Protein AF-A0A832J301-F1 (afdb_monomer_lite)

Sequence (190 aa):
MALLVGHTATAEAEKPLSAIDWLSDTVTTPVVMKPDTPSSSSAPEAGVTDSAAVEDITVTTLDGPTPDAVGLLPVSVTGLPRGFWGATPSHDLAQLIRALPVQGLPAQQDLLKMILLAELDAPLDADGSGVLFQARIDKLLDMAQIEEAQALLERAGPTTPQLFRRWFDVALLTGTENAACETLRTNADI

Structure (mmCIF, N/CA/C/O backbone):
data_AF-A0A832J301-F1
#
_entry.id   AF-A0A832J301-F1
#
loop_
_atom_site.group_PDB
_atom_site.id
_atom_site.type_symbol
_atom_site.label_atom_id
_atom_site.label_alt_id
_atom_site.label_comp_id
_atom_site.label_asym_id
_atom_site.label_entity_id
_atom_site.label_seq_id
_atom_site.pdbx_PDB_ins_code
_atom_site.Cartn_x
_atom_site.Cartn_y
_atom_site.Cartn_z
_atom_site.occupancy
_atom_site.B_iso_or_equiv
_atom_site.auth_seq_id
_atom_site.auth_comp_id
_atom_site.auth_asym_id
_atom_site.auth_atom_id
_atom_site.pdbx_PDB_model_num
ATOM 1 N N . MET A 1 1 ? 92.165 -49.151 37.952 1.00 46.72 1 MET A N 1
ATOM 2 C CA . MET A 1 1 ? 93.087 -49.096 36.797 1.00 46.72 1 MET A CA 1
ATOM 3 C C . MET A 1 1 ? 92.508 -49.988 35.710 1.00 46.72 1 MET A C 1
ATOM 5 O O . MET A 1 1 ? 92.052 -51.065 36.061 1.00 46.72 1 MET A O 1
ATOM 9 N N . ALA A 1 2 ? 92.532 -49.515 34.460 1.00 49.47 2 ALA A N 1
ATOM 10 C CA . ALA A 1 2 ? 91.984 -50.108 33.229 1.00 49.47 2 ALA A CA 1
ATOM 11 C C . ALA A 1 2 ? 90.505 -49.787 32.909 1.00 49.47 2 ALA A C 1
ATOM 13 O O . ALA A 1 2 ? 89.578 -50.420 33.405 1.00 49.47 2 ALA A O 1
ATOM 14 N N . LEU A 1 3 ? 90.332 -48.783 32.035 1.00 46.88 3 LEU A N 1
ATOM 15 C CA . LEU A 1 3 ? 89.164 -48.600 31.171 1.00 46.88 3 LEU A CA 1
ATOM 16 C C . LEU A 1 3 ? 89.011 -49.826 30.253 1.00 46.88 3 LEU A C 1
ATOM 18 O O . LEU A 1 3 ? 89.987 -50.225 29.619 1.00 46.88 3 LEU A O 1
ATOM 22 N N . LEU A 1 4 ? 87.790 -50.339 30.091 1.00 50.78 4 LEU A N 1
ATOM 23 C CA . LEU A 1 4 ? 87.399 -51.090 28.897 1.00 50.78 4 LEU A CA 1
ATOM 24 C C . LEU A 1 4 ? 86.295 -50.320 28.172 1.00 50.78 4 LEU A C 1
ATOM 26 O O . LEU A 1 4 ? 85.184 -50.156 28.667 1.00 50.78 4 LEU A O 1
ATOM 30 N N . VAL A 1 5 ? 86.668 -49.826 26.995 1.00 56.94 5 VAL A N 1
ATOM 31 C CA . VAL A 1 5 ? 85.817 -49.175 26.003 1.00 56.94 5 VAL A CA 1
ATOM 32 C C . VAL A 1 5 ? 84.951 -50.251 25.347 1.00 56.94 5 VAL A C 1
ATOM 34 O O . VAL A 1 5 ? 85.456 -51.109 24.623 1.00 56.94 5 VAL A O 1
ATOM 37 N N . GLY A 1 6 ? 83.646 -50.222 25.614 1.00 50.56 6 GLY A N 1
ATOM 38 C CA . GLY A 1 6 ? 82.669 -50.986 24.845 1.00 50.56 6 GLY A CA 1
ATOM 39 C C . GLY A 1 6 ? 82.493 -50.350 23.468 1.00 50.56 6 GLY A C 1
ATOM 40 O O . GLY A 1 6 ? 82.124 -49.183 23.371 1.00 50.56 6 GLY A O 1
ATOM 41 N N . HIS A 1 7 ? 82.767 -51.110 22.409 1.00 56.44 7 HIS A N 1
ATOM 42 C CA . HIS A 1 7 ? 82.422 -50.730 21.043 1.00 56.44 7 HIS A CA 1
ATOM 43 C C . HIS A 1 7 ? 80.917 -50.932 20.850 1.00 56.44 7 HIS A C 1
ATOM 45 O O . HIS A 1 7 ? 80.459 -52.061 20.689 1.00 56.44 7 HIS A O 1
ATOM 51 N N . THR A 1 8 ? 80.137 -49.855 20.849 1.00 55.34 8 THR A N 1
ATOM 52 C CA . THR A 1 8 ? 78.814 -49.879 20.223 1.00 55.34 8 THR A CA 1
ATOM 53 C C . THR A 1 8 ? 79.005 -49.563 18.748 1.00 55.34 8 THR A C 1
ATOM 55 O O . THR A 1 8 ? 79.267 -48.416 18.390 1.00 55.34 8 THR A O 1
ATOM 58 N N . ALA A 1 9 ? 78.908 -50.587 17.900 1.00 55.06 9 ALA A N 1
ATOM 59 C CA . ALA A 1 9 ? 78.712 -50.395 16.472 1.00 55.06 9 ALA A CA 1
ATOM 60 C C . ALA A 1 9 ? 77.415 -49.598 16.280 1.00 55.06 9 ALA A C 1
ATOM 62 O O . ALA A 1 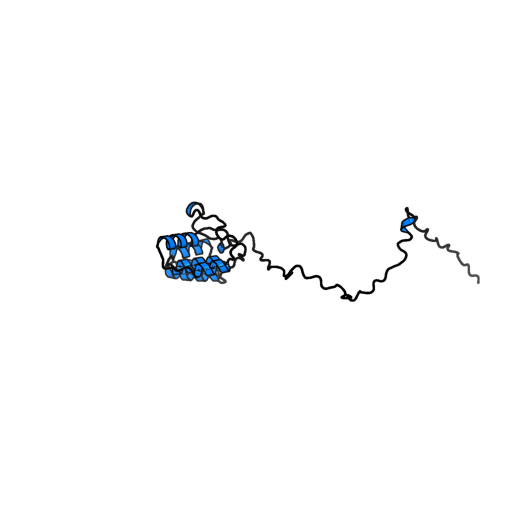9 ? 76.332 -50.059 16.641 1.00 55.06 9 ALA A O 1
ATOM 63 N N . THR A 1 10 ? 77.529 -48.375 15.775 1.00 54.16 10 THR A N 1
ATOM 64 C CA . THR A 1 10 ? 76.386 -47.615 15.280 1.00 54.16 10 THR A CA 1
ATOM 65 C C . THR A 1 10 ? 75.863 -48.330 14.043 1.00 54.16 10 THR A C 1
ATOM 67 O O . THR A 1 10 ? 76.577 -48.438 13.051 1.00 54.16 10 THR A O 1
ATOM 70 N N . ALA A 1 11 ? 74.634 -48.837 14.108 1.00 51.66 11 ALA A N 1
ATOM 71 C CA . ALA A 1 11 ? 73.898 -49.214 12.913 1.00 51.66 11 ALA A CA 1
ATOM 72 C C . ALA A 1 11 ? 73.681 -47.936 12.088 1.00 51.66 11 ALA A C 1
ATOM 74 O O . ALA A 1 11 ? 72.906 -47.065 12.484 1.00 51.66 11 ALA A O 1
ATOM 75 N N . GLU A 1 12 ? 74.419 -47.788 10.988 1.00 52.47 12 GLU A N 1
ATOM 76 C CA . GLU A 1 12 ? 74.104 -46.787 9.974 1.00 52.47 12 GLU A CA 1
ATOM 77 C C . GLU A 1 12 ? 72.718 -47.109 9.418 1.00 52.47 12 GLU A C 1
ATOM 79 O O . GLU A 1 12 ? 72.447 -48.234 8.997 1.00 52.47 12 GLU A O 1
ATOM 84 N N . ALA A 1 13 ? 71.817 -46.130 9.481 1.00 54.81 13 ALA A N 1
ATOM 85 C CA . ALA A 1 13 ? 70.507 -46.241 8.869 1.00 54.81 13 ALA A CA 1
ATOM 86 C C . ALA A 1 13 ? 70.700 -46.432 7.361 1.00 54.81 13 ALA A C 1
ATOM 88 O O . ALA A 1 13 ? 71.146 -45.523 6.658 1.00 54.81 13 ALA A O 1
ATOM 89 N N . GLU A 1 14 ? 70.397 -47.633 6.882 1.00 60.41 14 GLU A N 1
ATOM 90 C CA . GLU A 1 14 ? 70.442 -47.972 5.468 1.00 60.41 14 GLU A CA 1
ATOM 91 C C . GLU A 1 14 ? 69.492 -47.035 4.708 1.00 60.41 14 GLU A C 1
ATOM 93 O O . GLU A 1 14 ? 68.325 -46.867 5.077 1.00 60.41 14 GLU A O 1
ATOM 98 N N . LYS A 1 15 ? 70.022 -46.347 3.689 1.00 62.28 15 LYS A N 1
ATOM 99 C CA . LYS A 1 15 ? 69.273 -45.355 2.911 1.00 62.28 15 LYS A CA 1
ATOM 100 C C . LYS A 1 15 ? 68.029 -46.041 2.328 1.00 62.28 15 LYS A C 1
ATOM 102 O O . LYS A 1 15 ? 68.185 -47.088 1.698 1.00 62.28 15 LYS A O 1
ATOM 107 N N . PRO A 1 16 ? 66.813 -45.487 2.504 1.00 64.62 16 PRO A N 1
ATOM 108 C CA . PRO A 1 16 ? 65.614 -46.118 1.972 1.00 64.62 16 PRO A CA 1
ATOM 109 C C . PRO A 1 16 ? 65.771 -46.291 0.459 1.00 64.62 16 PRO A C 1
ATOM 111 O O . PRO A 1 16 ? 66.054 -45.325 -0.255 1.00 64.62 16 PRO A O 1
ATOM 114 N N . LEU A 1 17 ? 65.625 -47.529 -0.016 1.00 58.31 17 LEU A N 1
ATOM 115 C CA . LEU A 1 17 ? 65.660 -47.855 -1.437 1.00 58.31 17 LEU A CA 1
ATOM 116 C C . LEU A 1 17 ? 64.463 -47.178 -2.109 1.00 58.31 17 LEU A C 1
ATOM 118 O O . LEU A 1 17 ? 63.327 -47.640 -2.002 1.00 58.31 17 LEU A O 1
ATOM 122 N N . SER A 1 18 ? 64.713 -46.050 -2.772 1.00 63.19 18 SER A N 1
ATOM 123 C CA . SER A 1 18 ? 63.710 -45.411 -3.617 1.00 63.19 18 SER A CA 1
ATOM 124 C C . SER A 1 18 ? 63.441 -46.333 -4.802 1.00 63.19 18 SER A C 1
ATOM 126 O O . SER A 1 18 ? 64.363 -46.704 -5.523 1.00 63.19 18 SER A O 1
ATOM 128 N N . ALA A 1 19 ? 62.179 -46.711 -5.016 1.00 61.94 19 ALA A N 1
ATOM 129 C CA . ALA A 1 19 ? 61.779 -47.619 -6.095 1.00 61.94 19 ALA A CA 1
ATOM 130 C C . ALA A 1 19 ? 62.009 -47.037 -7.505 1.00 61.94 19 ALA A C 1
ATOM 132 O O . ALA A 1 19 ? 61.762 -47.710 -8.504 1.00 61.94 19 ALA A O 1
ATOM 133 N N . ILE A 1 20 ? 62.429 -45.773 -7.592 1.00 58.94 20 ILE A N 1
ATOM 134 C CA . ILE A 1 20 ? 62.583 -45.035 -8.834 1.00 58.94 20 ILE A CA 1
ATOM 135 C C . ILE A 1 20 ? 63.783 -44.082 -8.696 1.00 58.94 20 ILE A C 1
ATOM 137 O O . ILE A 1 20 ? 63.735 -43.119 -7.929 1.00 58.94 20 ILE A O 1
ATOM 141 N N . ASP A 1 21 ? 64.850 -44.348 -9.452 1.00 60.94 21 ASP A N 1
ATOM 142 C CA . ASP A 1 21 ? 66.141 -43.645 -9.336 1.00 60.94 21 ASP A CA 1
ATOM 143 C C . ASP A 1 21 ? 66.069 -42.162 -9.746 1.00 60.94 21 ASP A C 1
ATOM 145 O O . ASP A 1 21 ? 66.703 -41.306 -9.132 1.00 60.94 21 ASP A O 1
ATOM 149 N N . TRP A 1 22 ? 65.232 -41.820 -10.733 1.00 66.00 22 TRP A N 1
ATOM 150 C CA . TRP A 1 22 ? 65.192 -40.468 -11.313 1.00 66.00 22 TRP A CA 1
ATOM 151 C C . TRP A 1 22 ? 64.622 -39.384 -10.382 1.00 66.00 22 TRP A C 1
ATOM 153 O O . TRP A 1 22 ? 64.790 -38.199 -10.654 1.00 66.00 22 TRP A O 1
ATOM 163 N N . LEU A 1 23 ? 63.967 -39.771 -9.282 1.00 56.91 23 LEU A N 1
ATOM 164 C CA . LEU A 1 23 ? 63.348 -38.847 -8.322 1.00 56.91 23 LEU A CA 1
ATOM 165 C C . LEU A 1 23 ? 64.317 -38.365 -7.226 1.00 56.91 23 LEU A C 1
ATOM 167 O O . LEU A 1 23 ? 63.991 -37.438 -6.483 1.00 56.91 23 LEU A O 1
ATOM 171 N N . SER A 1 24 ? 65.506 -38.970 -7.120 1.00 61.38 24 SER A N 1
ATOM 172 C CA . SER A 1 24 ? 66.499 -38.611 -6.096 1.00 61.38 24 SER A CA 1
ATOM 173 C C . SER A 1 24 ? 67.263 -37.326 -6.430 1.00 61.38 24 SER A C 1
ATOM 175 O O . SER A 1 24 ? 67.685 -36.615 -5.519 1.00 61.38 24 SER A O 1
ATOM 177 N N . ASP A 1 25 ? 67.402 -36.993 -7.715 1.00 60.06 25 ASP A N 1
ATOM 178 C CA . ASP A 1 25 ? 68.172 -35.823 -8.159 1.00 60.06 25 ASP A CA 1
ATOM 179 C C . ASP A 1 25 ? 67.381 -34.505 -8.088 1.00 60.06 25 ASP A C 1
ATOM 181 O O . ASP A 1 25 ? 67.966 -33.425 -8.170 1.00 60.06 25 ASP A O 1
ATOM 185 N N . THR A 1 26 ? 66.060 -34.550 -7.879 1.00 58.38 26 THR A N 1
ATOM 186 C CA . THR A 1 26 ? 65.195 -33.356 -7.921 1.00 58.38 26 THR A CA 1
ATOM 187 C C . THR A 1 26 ? 64.940 -32.676 -6.571 1.00 58.38 26 THR A C 1
ATOM 189 O O . THR A 1 26 ? 64.294 -31.633 -6.546 1.00 58.38 26 THR A O 1
ATOM 192 N N . VAL A 1 27 ? 65.437 -33.210 -5.445 1.00 57.91 27 VAL A N 1
ATOM 193 C CA . VAL A 1 27 ? 65.115 -32.690 -4.089 1.00 57.91 27 VAL A CA 1
ATOM 194 C C . VAL A 1 27 ? 66.350 -32.165 -3.334 1.00 57.91 27 VAL A C 1
ATOM 196 O O . VAL A 1 27 ? 66.372 -32.123 -2.108 1.00 57.91 27 VAL A O 1
ATOM 199 N N . THR A 1 28 ? 67.401 -31.740 -4.041 1.00 58.69 28 THR A N 1
ATOM 200 C CA . THR A 1 28 ? 68.678 -31.351 -3.395 1.00 58.69 28 THR A CA 1
ATOM 201 C C . THR A 1 28 ? 68.878 -29.836 -3.239 1.00 58.69 28 THR A C 1
ATOM 203 O O . THR A 1 28 ? 69.829 -29.405 -2.591 1.00 58.69 28 THR A O 1
ATOM 206 N N . THR A 1 29 ? 67.973 -28.987 -3.732 1.00 61.12 29 THR A N 1
ATOM 207 C CA . THR A 1 29 ? 68.110 -27.526 -3.585 1.00 61.12 29 THR A CA 1
ATOM 208 C C . THR A 1 29 ? 66.814 -26.867 -3.114 1.00 61.12 29 THR A C 1
ATOM 210 O O . THR A 1 29 ? 65.880 -26.720 -3.901 1.00 61.12 29 THR A O 1
ATOM 213 N N . PRO A 1 30 ? 66.731 -26.405 -1.849 1.00 57.38 30 PRO A N 1
ATOM 214 C CA . PRO A 1 30 ? 65.653 -25.517 -1.452 1.00 57.38 30 PRO A CA 1
ATOM 215 C C . PRO A 1 30 ? 65.869 -24.169 -2.146 1.00 57.38 30 PRO A C 1
ATOM 217 O O . PRO A 1 30 ? 66.849 -23.466 -1.889 1.00 57.38 30 PRO A O 1
ATOM 220 N N . VAL A 1 31 ? 64.959 -23.803 -3.047 1.00 62.56 31 VAL A N 1
ATOM 221 C CA . VAL A 1 31 ? 64.901 -22.445 -3.590 1.00 62.56 31 VAL A CA 1
ATOM 222 C C . VAL A 1 31 ? 64.439 -21.526 -2.464 1.00 62.56 31 VAL A C 1
ATOM 224 O O . VAL A 1 31 ? 63.290 -21.579 -2.032 1.00 62.56 31 VAL A O 1
ATOM 227 N N . VAL A 1 32 ? 65.336 -20.671 -1.977 1.00 61.84 32 VAL A N 1
ATOM 228 C CA . VAL A 1 32 ? 64.950 -19.538 -1.134 1.00 61.84 32 VAL A CA 1
ATOM 229 C C . VAL A 1 32 ? 64.302 -18.503 -2.052 1.00 61.84 32 VAL A C 1
ATOM 231 O O . VAL A 1 32 ? 64.997 -17.741 -2.722 1.00 61.84 32 VAL A O 1
ATOM 234 N N . MET A 1 33 ? 62.968 -18.484 -2.109 1.00 55.72 33 MET A N 1
ATOM 235 C CA . MET A 1 33 ? 62.236 -17.367 -2.708 1.00 55.72 33 MET A CA 1
ATOM 236 C C . MET A 1 33 ? 62.437 -16.142 -1.815 1.00 55.72 33 MET A C 1
ATOM 238 O O . MET A 1 33 ? 61.936 -16.073 -0.692 1.00 55.72 33 MET A O 1
ATOM 242 N N . LYS A 1 34 ? 63.207 -15.172 -2.307 1.00 60.31 34 LYS A N 1
ATOM 243 C CA . LYS A 1 34 ? 63.171 -13.809 -1.777 1.00 60.31 34 LYS A CA 1
ATOM 244 C C . LYS A 1 34 ? 61.781 -13.241 -2.100 1.00 60.31 34 LYS A C 1
ATOM 246 O O . LYS A 1 34 ? 61.302 -13.506 -3.198 1.00 60.31 34 LYS A O 1
ATOM 251 N N . PRO A 1 35 ? 61.121 -12.489 -1.201 1.00 56.16 35 PRO A N 1
ATOM 252 C CA . PRO A 1 35 ? 59.861 -11.851 -1.549 1.00 56.16 35 PRO A CA 1
ATOM 253 C C . PRO A 1 35 ? 60.101 -10.933 -2.745 1.00 56.16 35 PRO A C 1
ATOM 255 O O . PRO A 1 35 ? 60.910 -10.003 -2.658 1.00 56.16 35 PRO A O 1
ATOM 258 N N . ASP A 1 36 ? 59.424 -11.216 -3.851 1.00 54.19 36 ASP A N 1
ATOM 259 C CA . ASP A 1 36 ? 59.370 -10.316 -4.986 1.00 54.19 36 ASP A CA 1
ATOM 260 C C . ASP A 1 36 ? 58.647 -9.048 -4.526 1.00 54.19 36 ASP A C 1
ATOM 262 O O . ASP A 1 36 ? 57.430 -9.017 -4.349 1.00 54.19 36 ASP A O 1
ATOM 266 N N . THR A 1 37 ? 59.397 -7.970 -4.306 1.00 60.59 37 THR A N 1
ATOM 267 C CA . THR A 1 37 ? 58.826 -6.635 -4.490 1.00 60.59 37 THR A CA 1
ATOM 268 C C . THR A 1 37 ? 58.300 -6.586 -5.921 1.00 60.59 37 THR A C 1
ATOM 270 O O . THR A 1 37 ? 59.098 -6.838 -6.830 1.00 60.59 37 THR A O 1
ATOM 273 N N . PRO A 1 38 ? 57.010 -6.291 -6.154 1.00 52.53 38 PRO A N 1
ATOM 274 C CA . PRO A 1 38 ? 56.454 -6.330 -7.495 1.00 52.53 38 PRO A CA 1
ATOM 275 C C . PRO A 1 38 ? 57.200 -5.318 -8.365 1.00 52.53 38 PRO A C 1
ATOM 277 O O . PRO A 1 38 ? 57.103 -4.107 -8.172 1.00 52.53 38 PRO A O 1
ATOM 280 N N . SER A 1 39 ? 57.988 -5.828 -9.311 1.00 53.38 39 SER A N 1
ATOM 281 C CA . SER A 1 39 ? 58.545 -5.026 -10.389 1.00 53.38 39 SER A CA 1
ATOM 282 C C . SER A 1 39 ? 57.404 -4.748 -11.360 1.00 53.38 39 SER A C 1
ATOM 284 O O . SER A 1 39 ? 57.034 -5.592 -12.174 1.00 53.38 39 SER A O 1
ATOM 286 N N . SER A 1 40 ? 56.795 -3.572 -11.232 1.00 57.38 40 SER A N 1
ATOM 287 C CA . SER A 1 40 ? 55.814 -3.049 -12.176 1.00 57.38 40 SER A CA 1
ATOM 288 C C . SER A 1 40 ? 56.508 -2.738 -13.506 1.00 57.38 40 SER A C 1
ATOM 290 O O . SER A 1 40 ? 56.957 -1.619 -13.747 1.00 57.38 40 SER A O 1
ATOM 292 N N . SER A 1 41 ? 56.637 -3.752 -14.354 1.00 56.91 41 SER A N 1
ATOM 293 C CA . SER A 1 41 ? 56.982 -3.598 -15.769 1.00 56.91 41 SER A CA 1
ATOM 294 C C . SER A 1 41 ? 56.095 -4.490 -16.640 1.00 56.91 41 SER A C 1
ATOM 296 O O . SER A 1 41 ? 56.556 -5.175 -17.545 1.00 56.91 41 SER A O 1
ATOM 298 N N . SER A 1 42 ? 54.789 -4.463 -16.377 1.00 57.56 42 SER A N 1
ATOM 299 C CA . SER A 1 42 ? 53.794 -4.716 -17.413 1.00 57.56 42 SER A CA 1
ATOM 300 C C . SER A 1 42 ? 53.552 -3.404 -18.160 1.00 57.56 42 SER A C 1
ATOM 302 O O . SER A 1 42 ? 53.366 -2.346 -17.554 1.00 57.56 42 SER A O 1
ATOM 304 N N . ALA A 1 43 ? 53.584 -3.448 -19.492 1.00 63.12 43 ALA A N 1
ATOM 305 C CA . ALA A 1 43 ? 52.952 -2.398 -20.281 1.00 63.12 43 ALA A CA 1
ATOM 306 C C . ALA A 1 43 ? 51.476 -2.293 -19.841 1.00 63.12 43 ALA A C 1
ATOM 308 O O . ALA A 1 43 ? 50.895 -3.320 -19.484 1.00 63.12 43 ALA A O 1
ATOM 309 N N . PRO A 1 44 ? 50.865 -1.097 -19.818 1.00 59.34 44 PRO A N 1
ATOM 310 C CA . PRO A 1 44 ? 49.474 -0.968 -19.413 1.00 59.34 44 PRO A CA 1
ATOM 311 C C . PRO A 1 44 ? 48.598 -1.687 -20.439 1.00 59.34 44 PRO A C 1
ATOM 313 O O . PRO A 1 44 ? 48.374 -1.197 -21.544 1.00 59.34 44 PRO A O 1
ATOM 316 N N . GLU A 1 45 ? 48.126 -2.873 -20.080 1.00 62.06 45 GLU A N 1
ATOM 317 C CA . GLU A 1 45 ? 47.032 -3.521 -20.787 1.00 62.06 45 GLU A CA 1
ATOM 318 C C . GLU A 1 45 ? 45.781 -2.708 -20.460 1.00 62.06 45 GLU A C 1
ATOM 320 O O . GLU A 1 45 ? 45.535 -2.375 -19.297 1.00 62.06 45 GLU A O 1
ATOM 325 N N . ALA A 1 46 ? 45.035 -2.294 -21.483 1.00 66.69 46 ALA A N 1
ATOM 326 C CA . ALA A 1 46 ? 43.805 -1.550 -21.263 1.00 66.69 46 ALA A CA 1
ATOM 327 C C . ALA A 1 46 ? 42.862 -2.422 -20.423 1.00 66.69 46 ALA A C 1
ATOM 329 O O . ALA A 1 46 ? 42.566 -3.555 -20.806 1.00 66.69 46 ALA A O 1
ATOM 330 N N . GLY A 1 47 ? 42.423 -1.908 -19.272 1.00 62.25 47 GLY A N 1
ATOM 331 C CA . GLY A 1 47 ? 41.445 -2.595 -18.437 1.00 62.25 47 GLY A CA 1
ATOM 332 C C . GLY A 1 47 ? 40.212 -2.934 -19.271 1.00 62.25 47 GLY A C 1
ATOM 333 O O . GLY A 1 47 ? 39.611 -2.051 -19.874 1.00 62.25 47 GLY A O 1
ATOM 334 N N . VAL A 1 48 ? 39.858 -4.218 -19.339 1.00 68.31 48 VAL A N 1
ATOM 335 C CA . VAL A 1 48 ? 38.691 -4.708 -20.101 1.00 68.31 48 VAL A CA 1
ATOM 336 C C . VAL A 1 48 ? 37.382 -4.498 -19.317 1.00 68.31 48 VAL A C 1
ATOM 338 O O . VAL A 1 48 ? 36.294 -4.750 -19.824 1.00 68.31 48 VAL A O 1
ATOM 341 N N . THR A 1 49 ? 37.473 -4.011 -18.079 1.00 66.56 49 THR A N 1
ATOM 342 C CA . THR A 1 49 ? 36.342 -3.747 -17.186 1.00 66.56 49 THR A CA 1
ATOM 343 C C . THR A 1 49 ? 36.561 -2.435 -16.442 1.00 66.56 49 THR A C 1
ATOM 345 O O . THR A 1 49 ? 37.615 -2.251 -15.832 1.00 66.56 49 THR A O 1
ATOM 348 N N . ASP A 1 50 ? 35.553 -1.562 -16.439 1.00 72.75 50 ASP A N 1
ATOM 349 C CA . ASP A 1 50 ? 35.594 -0.275 -15.730 1.00 72.75 50 ASP A CA 1
ATOM 350 C C . ASP A 1 50 ? 35.578 -0.431 -14.195 1.00 72.75 50 ASP A C 1
ATOM 352 O O . ASP A 1 50 ? 36.000 0.472 -13.474 1.00 72.75 50 ASP A O 1
ATOM 356 N N . SER A 1 51 ? 35.102 -1.570 -13.670 1.00 72.62 51 SER A N 1
ATOM 357 C CA . SER A 1 51 ? 35.021 -1.850 -12.231 1.00 72.62 51 SER A CA 1
ATOM 358 C C . SER A 1 51 ? 34.924 -3.353 -11.938 1.00 72.62 51 SER A C 1
ATOM 360 O O . SER A 1 51 ? 34.399 -4.116 -12.746 1.00 72.62 51 SER A O 1
ATOM 362 N N . ALA A 1 52 ? 35.399 -3.759 -10.758 1.00 68.56 52 ALA A N 1
ATOM 363 C CA . ALA A 1 52 ? 35.175 -5.071 -10.141 1.00 68.56 52 ALA A CA 1
ATOM 364 C C . ALA A 1 52 ? 34.429 -4.928 -8.798 1.00 68.56 52 ALA A C 1
ATOM 366 O O . ALA A 1 52 ? 34.646 -5.707 -7.868 1.00 68.56 52 ALA A O 1
ATOM 367 N N . ALA A 1 53 ? 33.616 -3.874 -8.660 1.00 76.75 53 ALA A N 1
ATOM 368 C CA . ALA A 1 53 ? 32.797 -3.667 -7.475 1.00 76.75 53 ALA A CA 1
ATOM 369 C C . ALA A 1 53 ? 31.843 -4.855 -7.300 1.00 76.75 53 ALA A C 1
ATOM 371 O O . ALA A 1 53 ? 31.146 -5.247 -8.233 1.00 76.75 53 ALA A O 1
ATOM 372 N N . VAL A 1 54 ? 31.851 -5.436 -6.102 1.00 70.44 54 VAL A N 1
ATOM 373 C CA . VAL A 1 54 ? 30.865 -6.439 -5.701 1.00 70.44 54 VAL A CA 1
ATOM 374 C C . VAL A 1 54 ? 29.519 -5.725 -5.631 1.00 70.44 54 VAL A C 1
ATOM 376 O O . VAL A 1 54 ? 29.407 -4.717 -4.936 1.00 70.44 54 VAL A O 1
ATOM 379 N N . GLU A 1 55 ? 28.536 -6.204 -6.392 1.00 67.25 55 GLU A N 1
ATOM 380 C CA . GLU A 1 55 ? 27.159 -5.716 -6.288 1.00 67.25 55 GLU A CA 1
ATOM 381 C C . GLU A 1 55 ? 26.618 -6.004 -4.883 1.00 67.25 55 GLU A C 1
ATOM 383 O O . GLU A 1 55 ? 26.974 -7.014 -4.269 1.00 67.25 55 GLU A O 1
ATOM 388 N N . ASP A 1 56 ? 25.770 -5.119 -4.362 1.00 70.56 56 ASP A N 1
ATOM 389 C CA . ASP A 1 56 ? 25.173 -5.310 -3.043 1.00 70.56 56 ASP A CA 1
ATOM 390 C C . ASP A 1 56 ? 24.303 -6.577 -3.040 1.00 70.56 56 ASP A C 1
ATOM 392 O O . ASP A 1 56 ? 23.333 -6.704 -3.788 1.00 70.56 56 ASP A O 1
ATOM 396 N N . ILE A 1 57 ? 24.669 -7.546 -2.196 1.00 63.84 57 ILE A N 1
ATOM 397 C CA . ILE A 1 57 ? 23.927 -8.799 -2.031 1.00 63.84 57 ILE A CA 1
ATOM 398 C C . ILE A 1 57 ? 22.889 -8.598 -0.928 1.00 63.84 57 ILE A C 1
ATOM 400 O O . ILE A 1 57 ? 23.225 -8.594 0.258 1.00 63.84 57 ILE A O 1
ATOM 404 N N . THR A 1 58 ? 21.619 -8.491 -1.311 1.00 56.47 58 THR A N 1
ATOM 405 C CA . THR A 1 58 ? 20.497 -8.474 -0.364 1.00 56.47 58 THR A CA 1
ATOM 406 C C . THR A 1 58 ? 20.067 -9.904 -0.034 1.00 56.47 58 THR A C 1
ATOM 408 O O . THR A 1 58 ? 19.809 -10.711 -0.926 1.00 56.47 58 THR A O 1
ATOM 411 N N . VAL A 1 59 ? 19.986 -10.233 1.258 1.00 60.78 59 VAL A N 1
ATOM 412 C CA . VAL A 1 59 ? 19.502 -11.534 1.743 1.00 60.78 59 VAL A CA 1
ATOM 413 C C . VAL A 1 59 ? 18.151 -11.332 2.419 1.00 60.78 59 VAL A C 1
ATOM 415 O O . VAL A 1 59 ? 18.073 -10.672 3.451 1.00 60.78 59 VAL A O 1
ATOM 418 N N . THR A 1 60 ? 17.107 -11.945 1.864 1.00 57.44 60 THR A N 1
ATOM 419 C CA . THR A 1 60 ? 15.758 -11.963 2.447 1.00 57.44 60 THR A CA 1
ATOM 420 C C . THR A 1 60 ? 15.435 -13.371 2.942 1.00 57.44 60 THR A C 1
ATOM 422 O O . THR A 1 60 ? 15.774 -14.371 2.307 1.00 57.44 60 THR A O 1
ATOM 425 N N . THR A 1 61 ? 14.793 -13.469 4.106 1.00 59.22 61 THR A N 1
ATOM 426 C CA . THR A 1 61 ? 14.317 -14.745 4.653 1.00 59.22 61 THR A CA 1
ATOM 427 C C . THR A 1 61 ? 13.220 -15.328 3.764 1.00 59.22 61 THR A C 1
ATOM 429 O O . THR A 1 61 ? 12.283 -14.614 3.417 1.00 59.22 61 THR A O 1
ATOM 432 N N . LEU A 1 62 ? 13.290 -16.623 3.449 1.00 57.25 62 LEU A N 1
ATOM 433 C CA . LEU A 1 62 ? 12.312 -17.286 2.575 1.00 57.25 62 LEU A CA 1
ATOM 434 C C . LEU A 1 62 ? 10.910 -17.394 3.204 1.00 57.25 62 LEU A C 1
ATOM 436 O O . LEU A 1 62 ? 9.917 -17.436 2.486 1.00 57.25 62 LEU A O 1
ATOM 440 N N . ASP A 1 63 ? 10.836 -17.425 4.537 1.00 53.50 63 ASP A N 1
ATOM 441 C CA . ASP A 1 63 ? 9.636 -17.832 5.282 1.00 53.50 63 ASP A CA 1
ATOM 442 C C . ASP A 1 63 ? 8.809 -16.660 5.853 1.00 53.50 63 ASP A C 1
ATOM 444 O O . ASP A 1 63 ? 7.854 -16.880 6.599 1.00 53.50 63 ASP A O 1
ATOM 448 N N . GLY A 1 64 ? 9.157 -15.410 5.527 1.00 55.03 64 GLY A N 1
ATOM 449 C CA . GLY A 1 64 ? 8.405 -14.222 5.948 1.00 55.03 64 GLY A CA 1
ATOM 450 C C . GLY A 1 64 ? 7.461 -13.716 4.849 1.00 55.03 64 GLY A C 1
ATOM 451 O O . GLY A 1 64 ? 7.875 -13.671 3.690 1.00 55.03 64 GLY A O 1
ATOM 452 N N . PRO A 1 65 ? 6.215 -13.301 5.158 1.00 61.94 65 PRO A N 1
ATOM 453 C CA . PRO A 1 65 ? 5.378 -12.615 4.180 1.00 61.94 65 PRO A CA 1
ATOM 454 C C . PRO A 1 65 ? 6.075 -11.323 3.745 1.00 61.94 65 PRO A C 1
ATOM 456 O O . PRO A 1 65 ? 6.355 -10.457 4.571 1.00 61.94 65 PRO A O 1
ATOM 459 N N . THR A 1 66 ? 6.373 -11.193 2.453 1.00 82.62 66 THR A N 1
ATOM 460 C CA . THR A 1 66 ? 6.929 -9.961 1.890 1.00 82.62 66 THR A CA 1
ATOM 461 C C . THR A 1 66 ? 5.793 -8.948 1.745 1.00 82.62 66 THR A C 1
ATOM 463 O O . THR A 1 66 ? 4.861 -9.198 0.974 1.00 82.62 66 THR A O 1
ATOM 466 N N . PRO A 1 67 ? 5.815 -7.803 2.458 1.00 90.19 67 PRO A N 1
ATOM 467 C CA . PRO A 1 67 ? 4.713 -6.843 2.389 1.00 90.19 67 PRO A CA 1
ATOM 468 C C . PRO A 1 67 ? 4.426 -6.401 0.950 1.00 90.19 67 PRO A C 1
ATOM 470 O O . PRO A 1 67 ? 3.271 -6.273 0.556 1.00 90.19 67 PRO A O 1
ATOM 473 N N . ASP A 1 68 ? 5.469 -6.265 0.127 1.00 94.00 68 ASP A N 1
ATOM 474 C CA . ASP A 1 68 ? 5.361 -5.843 -1.273 1.00 94.00 68 ASP A CA 1
ATOM 475 C C . ASP A 1 68 ? 4.574 -6.813 -2.170 1.00 94.00 68 ASP A C 1
ATOM 477 O O . ASP A 1 68 ? 4.028 -6.372 -3.185 1.00 94.00 68 ASP A O 1
ATOM 481 N N . ALA A 1 69 ? 4.447 -8.091 -1.785 1.00 94.75 69 ALA A N 1
ATOM 482 C CA . ALA A 1 69 ? 3.660 -9.077 -2.529 1.00 94.75 69 ALA A CA 1
ATOM 483 C C . ALA A 1 69 ? 2.171 -9.112 -2.139 1.00 94.75 69 ALA A C 1
ATOM 485 O O . ALA A 1 69 ? 1.338 -9.695 -2.839 1.00 94.75 69 ALA A O 1
ATOM 486 N N . VAL A 1 70 ? 1.808 -8.504 -1.006 1.00 94.81 70 VAL A N 1
ATOM 487 C CA . VAL A 1 70 ? 0.445 -8.574 -0.471 1.00 94.81 70 VAL A CA 1
ATOM 488 C C . VAL A 1 70 ? -0.540 -7.899 -1.430 1.00 94.81 70 VAL A C 1
ATOM 490 O O . VAL A 1 70 ? -0.293 -6.808 -1.946 1.00 94.81 70 VAL A O 1
ATOM 493 N N . GLY A 1 71 ? -1.690 -8.536 -1.651 1.00 96.12 71 GLY A N 1
ATOM 494 C CA . GLY A 1 71 ? -2.781 -8.004 -2.467 1.00 96.12 71 GLY A CA 1
ATOM 495 C C . GLY A 1 71 ? -4.129 -8.621 -2.116 1.00 96.12 71 GLY A C 1
ATOM 496 O O . GLY A 1 71 ? -4.183 -9.702 -1.541 1.00 96.12 71 GLY A O 1
ATOM 497 N N . LEU A 1 72 ? -5.220 -7.932 -2.447 1.00 97.56 72 LEU A N 1
ATOM 498 C CA . LEU A 1 72 ? -6.600 -8.385 -2.228 1.00 97.56 72 LEU A CA 1
ATOM 499 C C . LEU A 1 72 ? -7.194 -9.090 -3.453 1.00 97.56 72 LEU A C 1
ATOM 501 O O . LEU A 1 72 ? -8.117 -9.892 -3.315 1.00 97.56 72 LEU A O 1
ATOM 505 N N . LEU A 1 73 ? -6.696 -8.773 -4.652 1.00 98.06 73 LEU A N 1
ATOM 506 C CA . LEU A 1 73 ? -7.247 -9.263 -5.911 1.00 98.06 73 LEU A CA 1
ATOM 507 C C . LEU A 1 73 ? -6.300 -10.294 -6.543 1.00 98.06 73 LEU A C 1
ATOM 509 O O . LEU A 1 73 ? -5.217 -9.920 -6.999 1.00 98.06 73 LEU A O 1
ATOM 513 N N . PRO A 1 74 ? -6.685 -11.581 -6.610 1.00 96.75 74 PRO A N 1
ATOM 514 C CA . PRO A 1 74 ? -5.850 -12.604 -7.225 1.00 96.75 74 PRO A CA 1
ATOM 515 C C . PRO A 1 74 ? -5.827 -12.472 -8.756 1.00 96.75 74 PRO A C 1
ATOM 517 O O . PRO A 1 74 ? -6.712 -11.864 -9.364 1.00 96.75 74 PRO A O 1
ATOM 520 N N . VAL A 1 75 ? -4.861 -13.137 -9.397 1.00 96.62 75 VAL A N 1
ATOM 521 C CA . VAL A 1 75 ? -4.697 -13.189 -10.868 1.00 96.62 75 VAL A CA 1
ATOM 522 C C . VAL A 1 75 ? -5.978 -13.597 -11.603 1.00 96.62 75 VAL A C 1
ATOM 524 O O . VAL A 1 75 ? -6.253 -13.090 -12.686 1.00 96.62 75 VAL A O 1
ATOM 527 N N . SER A 1 76 ? -6.792 -14.487 -11.027 1.00 96.62 76 SER A N 1
ATOM 528 C CA . SER A 1 76 ? -8.064 -14.913 -11.629 1.00 96.62 76 SER A CA 1
ATOM 529 C C . SER A 1 76 ? -9.100 -13.789 -11.742 1.00 96.62 76 SER A C 1
ATOM 531 O O . SER A 1 76 ? -10.018 -13.901 -12.550 1.00 96.62 76 SER A O 1
ATOM 533 N N . VAL A 1 77 ? -8.957 -12.725 -10.947 1.00 96.94 77 VAL A N 1
ATOM 534 C CA . VAL A 1 77 ? -9.825 -11.540 -10.957 1.00 96.94 77 VAL A CA 1
ATOM 535 C C . VAL A 1 77 ? -9.212 -10.422 -11.799 1.00 96.94 77 VAL A C 1
ATOM 537 O O . VAL A 1 77 ? -9.920 -9.799 -12.583 1.00 96.94 77 VAL A O 1
ATOM 540 N N . THR A 1 78 ? -7.909 -10.162 -11.655 1.00 97.31 78 THR A N 1
ATOM 541 C CA . THR A 1 78 ? -7.243 -9.025 -12.318 1.00 97.31 78 THR A CA 1
ATOM 542 C C . THR A 1 78 ? -6.788 -9.330 -13.744 1.00 97.31 78 THR A C 1
ATOM 544 O O . THR A 1 78 ? -6.672 -8.423 -14.563 1.00 97.31 78 THR A O 1
ATOM 547 N N . GLY A 1 79 ? -6.478 -10.594 -14.045 1.00 97.31 79 GLY A N 1
ATOM 548 C CA . GLY A 1 79 ? -5.799 -10.997 -15.278 1.00 97.31 79 GLY A CA 1
ATOM 549 C C . GLY A 1 79 ? -4.331 -10.556 -15.369 1.00 97.31 79 GLY A C 1
ATOM 550 O O . GLY A 1 79 ? -3.686 -10.830 -16.380 1.00 97.31 79 GLY A O 1
ATOM 551 N N . LEU A 1 80 ? -3.785 -9.891 -14.342 1.00 97.00 80 LEU A N 1
ATOM 552 C CA . LEU A 1 80 ? -2.390 -9.4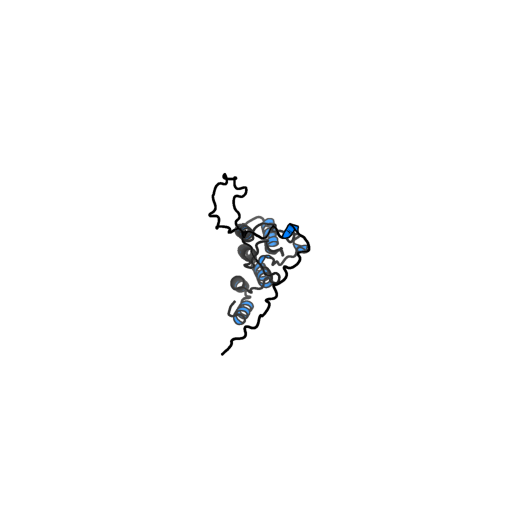49 -14.321 1.00 97.00 80 LEU A CA 1
ATOM 553 C C . LEU A 1 80 ? -1.459 -10.643 -14.049 1.00 97.00 80 LEU A C 1
ATOM 555 O O . LEU A 1 80 ? -1.755 -11.457 -13.172 1.00 97.00 80 LEU A O 1
ATOM 559 N N . PRO A 1 81 ? -0.329 -10.779 -14.766 1.00 96.44 81 PRO A N 1
ATOM 560 C CA . PRO A 1 81 ? 0.652 -11.816 -14.464 1.00 96.44 81 PRO A CA 1
ATOM 561 C C . PRO A 1 81 ? 1.300 -11.556 -13.098 1.00 96.44 81 PRO A C 1
ATOM 563 O O . PRO A 1 81 ? 1.525 -10.404 -12.742 1.00 96.44 81 PRO A O 1
ATOM 566 N N . ARG A 1 82 ? 1.664 -12.610 -12.352 1.00 91.94 82 ARG A N 1
ATOM 567 C CA . ARG A 1 82 ? 2.271 -12.446 -11.014 1.00 91.94 82 ARG A CA 1
ATOM 568 C C . ARG A 1 82 ? 3.546 -11.594 -11.030 1.00 91.94 82 ARG A C 1
ATOM 570 O O . ARG A 1 82 ? 3.667 -10.679 -10.226 1.00 91.94 82 ARG A O 1
ATOM 577 N N . GLY A 1 83 ? 4.419 -11.793 -12.019 1.00 94.50 83 GLY A N 1
ATOM 578 C CA . GLY A 1 83 ? 5.622 -10.979 -12.240 1.00 94.50 83 GLY A CA 1
ATOM 579 C C . GLY A 1 83 ? 5.370 -9.639 -12.947 1.00 94.50 83 GLY A C 1
ATOM 580 O O . GLY A 1 83 ? 6.184 -9.241 -13.777 1.00 94.50 83 GLY A O 1
ATOM 581 N N . PHE A 1 84 ? 4.238 -8.970 -12.690 1.00 97.00 84 PHE A N 1
ATOM 582 C CA . PHE A 1 84 ? 3.823 -7.731 -13.372 1.00 97.00 84 PHE A CA 1
ATOM 583 C C . PHE A 1 84 ? 4.884 -6.622 -13.325 1.00 97.00 84 PHE A C 1
ATOM 585 O O . PHE A 1 84 ? 5.077 -5.917 -14.313 1.00 97.00 84 PHE A O 1
ATOM 592 N N . TRP A 1 85 ? 5.593 -6.492 -12.202 1.00 95.56 85 TRP A N 1
ATOM 593 C CA . TRP A 1 85 ? 6.617 -5.464 -11.997 1.00 95.56 85 TRP A CA 1
ATOM 594 C C . TRP A 1 85 ? 7.893 -5.679 -12.823 1.00 95.56 85 TRP A C 1
ATOM 596 O O . TRP A 1 85 ? 8.658 -4.740 -13.039 1.00 95.56 85 TRP A O 1
ATOM 606 N N . GLY A 1 86 ? 8.128 -6.903 -13.304 1.00 94.69 86 GLY A N 1
ATOM 607 C CA . GLY A 1 86 ? 9.334 -7.253 -14.047 1.00 94.69 86 GLY A CA 1
ATOM 608 C C . GLY A 1 86 ? 10.611 -7.019 -13.234 1.00 94.69 86 GLY A C 1
ATOM 609 O O . GLY A 1 86 ? 10.723 -7.464 -12.097 1.00 94.69 86 GLY A O 1
ATOM 610 N N . ALA A 1 87 ? 11.584 -6.341 -13.845 1.00 95.44 87 ALA A N 1
ATOM 611 C CA . ALA A 1 87 ? 12.895 -6.057 -13.254 1.00 95.44 87 ALA A CA 1
ATOM 612 C C . ALA A 1 87 ? 13.015 -4.632 -12.677 1.00 95.44 87 ALA A C 1
ATOM 614 O O . ALA A 1 87 ? 14.124 -4.177 -12.408 1.00 95.44 87 ALA A O 1
ATOM 615 N N . THR A 1 88 ? 11.909 -3.891 -12.550 1.00 96.81 88 THR A N 1
ATOM 616 C CA . THR A 1 88 ? 11.955 -2.522 -12.020 1.00 96.81 88 THR A CA 1
ATOM 617 C C . THR A 1 88 ? 12.203 -2.543 -10.504 1.00 96.81 88 THR A C 1
ATOM 619 O O . THR A 1 88 ? 11.492 -3.268 -9.806 1.00 96.81 88 THR A O 1
ATOM 622 N N . PRO A 1 89 ? 13.160 -1.750 -9.981 1.00 95.88 89 PRO A N 1
ATOM 623 C CA . PRO A 1 89 ? 13.436 -1.676 -8.546 1.00 95.88 89 PRO A CA 1
ATOM 624 C C . PRO A 1 89 ? 12.228 -1.224 -7.715 1.00 95.88 89 PRO A C 1
ATOM 626 O O . PRO A 1 89 ? 11.445 -0.368 -8.144 1.00 95.88 89 PRO A O 1
ATOM 629 N N . SER A 1 90 ? 12.117 -1.733 -6.487 1.00 96.38 90 SER A N 1
ATOM 630 C CA . SER A 1 90 ? 11.027 -1.427 -5.549 1.00 96.38 90 SER A CA 1
ATOM 631 C C . SER A 1 90 ? 10.869 0.074 -5.305 1.00 96.38 90 SER A C 1
ATOM 633 O O . SER A 1 90 ? 9.754 0.603 -5.282 1.00 96.38 90 SER A O 1
ATOM 635 N N . HIS A 1 91 ? 11.987 0.787 -5.149 1.00 96.81 91 HIS A N 1
ATOM 636 C CA . HIS A 1 91 ? 11.984 2.225 -4.888 1.00 96.81 91 HIS A CA 1
ATOM 637 C C . HIS A 1 91 ? 11.508 3.042 -6.099 1.00 96.81 91 HIS A C 1
ATOM 639 O O . HIS A 1 91 ? 10.743 3.996 -5.934 1.00 96.81 91 HIS A O 1
ATOM 645 N N . ASP A 1 92 ? 11.891 2.641 -7.311 1.00 98.25 92 ASP A N 1
ATOM 646 C CA . ASP A 1 92 ? 11.465 3.306 -8.544 1.00 98.25 92 ASP A CA 1
ATOM 647 C C . ASP A 1 92 ? 9.963 3.110 -8.769 1.00 98.25 92 ASP A C 1
ATOM 649 O O . ASP A 1 92 ? 9.241 4.070 -9.046 1.00 98.25 92 ASP A O 1
ATOM 653 N N . LEU A 1 93 ? 9.456 1.891 -8.552 1.00 98.06 93 LEU A N 1
ATOM 654 C CA . LEU A 1 93 ? 8.018 1.605 -8.580 1.00 98.06 93 LEU A CA 1
ATOM 655 C C . LEU A 1 93 ? 7.256 2.443 -7.550 1.00 98.06 93 LEU A C 1
ATOM 657 O O . LEU A 1 93 ? 6.224 3.031 -7.875 1.00 98.06 93 LEU A O 1
ATOM 661 N N . ALA A 1 94 ? 7.773 2.548 -6.324 1.00 98.19 94 ALA A N 1
ATOM 662 C CA . ALA A 1 94 ? 7.171 3.363 -5.276 1.00 98.19 94 ALA A CA 1
ATOM 663 C C . ALA A 1 94 ? 7.115 4.852 -5.659 1.00 98.19 94 ALA A C 1
ATOM 665 O O . ALA A 1 94 ? 6.097 5.511 -5.431 1.00 98.19 94 ALA A O 1
ATOM 666 N N . GLN A 1 95 ? 8.176 5.394 -6.266 1.00 98.38 95 GLN A N 1
ATOM 667 C CA . GLN A 1 95 ? 8.176 6.768 -6.776 1.00 98.38 95 GLN A CA 1
ATOM 668 C C . GLN A 1 95 ? 7.161 6.963 -7.902 1.00 98.38 95 GLN A C 1
ATOM 670 O O . GLN A 1 95 ? 6.387 7.922 -7.859 1.00 98.38 95 GLN A O 1
ATOM 675 N N . LEU A 1 96 ? 7.129 6.046 -8.874 1.00 98.19 96 LEU A N 1
ATOM 676 C CA . LEU A 1 96 ? 6.185 6.091 -9.989 1.00 98.19 96 LEU A CA 1
ATOM 677 C C . LEU A 1 96 ? 4.742 6.054 -9.486 1.00 98.19 96 LEU A C 1
ATOM 679 O O . LEU A 1 96 ? 3.945 6.899 -9.882 1.00 98.19 96 LEU A O 1
ATOM 683 N N . ILE A 1 97 ? 4.421 5.142 -8.562 1.00 98.12 97 ILE A N 1
ATOM 684 C CA . ILE A 1 97 ? 3.088 5.048 -7.962 1.00 98.12 97 ILE A CA 1
ATOM 685 C C . ILE A 1 97 ? 2.718 6.347 -7.256 1.00 98.12 97 ILE A C 1
ATOM 687 O O . ILE A 1 97 ? 1.647 6.882 -7.523 1.00 98.12 97 ILE A O 1
ATOM 691 N N . ARG A 1 98 ? 3.588 6.904 -6.404 1.00 97.50 98 ARG A N 1
ATOM 692 C CA . ARG A 1 98 ? 3.303 8.171 -5.703 1.00 97.50 98 ARG A CA 1
ATOM 693 C C . ARG A 1 98 ? 3.069 9.330 -6.674 1.00 97.50 98 ARG A C 1
ATOM 695 O O . ARG A 1 98 ? 2.181 10.146 -6.429 1.00 97.50 98 ARG A O 1
ATOM 702 N N . ALA A 1 99 ? 3.813 9.375 -7.778 1.00 97.31 99 ALA A N 1
ATOM 703 C CA . ALA A 1 99 ? 3.708 10.417 -8.796 1.00 97.31 99 ALA A CA 1
ATOM 704 C C . ALA A 1 99 ? 2.448 10.316 -9.674 1.00 97.31 99 ALA A C 1
ATOM 706 O O . ALA A 1 99 ? 2.108 11.289 -10.352 1.00 97.31 99 ALA A O 1
ATOM 707 N N . LEU A 1 100 ? 1.742 9.177 -9.680 1.00 96.12 100 LEU A N 1
ATOM 708 C CA . LEU A 1 100 ? 0.528 9.029 -10.481 1.00 96.12 100 LEU A CA 1
ATOM 709 C C . LEU A 1 100 ? -0.570 10.008 -10.024 1.00 96.12 100 LEU A C 1
ATOM 711 O O . LEU A 1 100 ? -0.850 10.115 -8.820 1.00 96.12 100 LEU A O 1
ATOM 715 N N . PRO A 1 101 ? -1.225 10.709 -10.969 1.00 93.31 101 PRO A N 1
ATOM 716 C CA . PRO A 1 101 ? -2.279 11.654 -10.644 1.00 93.31 101 PRO A CA 1
ATOM 717 C C . PRO A 1 101 ? -3.543 10.923 -10.180 1.00 93.31 101 PRO A C 1
ATOM 719 O O . PRO A 1 101 ? -4.015 9.981 -10.815 1.00 93.31 101 PRO A O 1
ATOM 722 N N . VAL A 1 102 ? -4.140 11.415 -9.095 1.00 91.75 102 VAL A N 1
ATOM 723 C CA . VAL A 1 102 ? -5.429 10.908 -8.583 1.00 91.75 102 VAL A CA 1
ATOM 724 C C . VAL A 1 102 ? -6.640 11.480 -9.324 1.00 91.75 102 VAL A C 1
ATOM 726 O O . VAL A 1 102 ? -7.766 11.031 -9.147 1.00 91.75 102 VAL A O 1
ATOM 729 N N . GLN A 1 103 ? -6.418 12.480 -10.177 1.00 88.88 103 GLN A N 1
ATOM 730 C CA . GLN A 1 103 ? -7.430 13.038 -11.066 1.00 88.88 103 GLN A CA 1
ATOM 731 C C . GLN A 1 103 ? -7.166 12.527 -12.481 1.00 88.88 103 GLN A C 1
ATOM 733 O O . GLN A 1 103 ? -6.049 12.620 -12.986 1.00 88.88 103 GLN A O 1
ATOM 738 N N . GLY A 1 104 ? -8.189 11.986 -13.133 1.00 89.00 104 GLY A N 1
ATOM 739 C CA . GLY A 1 104 ? -8.061 11.445 -14.480 1.00 89.00 104 GLY A CA 1
ATOM 740 C C . GLY A 1 104 ? -9.367 10.851 -14.983 1.00 89.00 104 GLY A C 1
ATOM 741 O O . GLY A 1 104 ? -10.425 11.035 -14.381 1.00 89.00 104 GLY A O 1
ATOM 742 N N . LEU A 1 105 ? -9.291 10.133 -16.102 1.00 96.25 105 LEU A N 1
ATOM 743 C CA . LEU A 1 105 ? -10.449 9.423 -16.637 1.00 96.25 105 LEU A CA 1
ATOM 744 C C . LEU A 1 105 ? -10.849 8.283 -15.683 1.00 96.25 105 LEU A C 1
ATOM 746 O O . LEU A 1 105 ? -9.955 7.602 -15.176 1.00 96.25 105 LEU A O 1
ATOM 750 N N . PRO A 1 106 ? -12.152 7.996 -15.495 1.00 95.31 106 PRO A N 1
ATOM 751 C CA . PRO A 1 106 ? -12.601 6.921 -14.606 1.00 95.31 106 PRO A CA 1
ATOM 752 C C . PRO A 1 106 ? -11.924 5.574 -14.888 1.00 95.31 106 PRO A C 1
ATOM 754 O O . PRO A 1 106 ? -11.380 4.960 -13.983 1.00 95.31 106 PRO A O 1
ATOM 757 N N . ALA A 1 107 ? -11.810 5.187 -16.163 1.00 95.94 107 ALA A N 1
ATOM 758 C CA . ALA A 1 107 ? -11.160 3.934 -16.553 1.00 95.94 107 ALA A CA 1
ATOM 759 C C . ALA A 1 107 ? -9.671 3.848 -16.153 1.00 95.94 107 ALA A C 1
ATOM 761 O O . ALA A 1 107 ? -9.159 2.758 -15.911 1.00 95.94 107 ALA A O 1
ATOM 762 N N . GLN A 1 108 ? -8.962 4.982 -16.079 1.00 95.50 108 GLN A N 1
ATOM 763 C CA . GLN A 1 108 ? -7.572 5.011 -15.609 1.00 95.50 108 GLN A CA 1
ATOM 764 C C . GLN A 1 108 ? -7.500 4.844 -14.091 1.00 95.50 108 GLN A C 1
ATOM 766 O O . GLN A 1 108 ? -6.622 4.139 -13.604 1.00 95.50 108 GLN A O 1
ATOM 771 N N . GLN A 1 109 ? -8.428 5.465 -13.357 1.00 95.81 109 GLN A N 1
ATOM 772 C CA . GLN A 1 109 ? -8.521 5.324 -11.903 1.00 95.81 109 GLN A CA 1
ATOM 773 C C . GLN A 1 109 ? -8.920 3.896 -11.510 1.00 95.81 109 GLN A C 1
ATOM 775 O O . GLN A 1 109 ? -8.329 3.335 -10.591 1.00 95.81 109 GLN A O 1
ATOM 780 N N . ASP A 1 110 ? -9.835 3.272 -12.255 1.00 96.06 110 ASP A N 1
ATOM 781 C CA . ASP A 1 110 ? -10.232 1.875 -12.050 1.00 96.06 110 ASP A CA 1
ATOM 782 C C . ASP A 1 110 ? -9.059 0.916 -12.282 1.00 96.06 110 ASP A C 1
ATOM 784 O O . ASP A 1 110 ? -8.811 0.023 -11.469 1.00 96.06 110 ASP A O 1
ATOM 788 N N . LEU A 1 111 ? -8.296 1.121 -13.363 1.00 96.06 111 LEU A N 1
ATOM 789 C CA . LEU A 1 111 ? -7.095 0.332 -13.635 1.00 96.06 111 LEU A CA 1
ATOM 790 C C . LEU A 1 111 ? -6.032 0.539 -12.553 1.00 96.06 111 LEU A C 1
ATOM 792 O O . LEU A 1 111 ? -5.451 -0.434 -12.076 1.00 96.06 111 LEU A O 1
ATOM 796 N N . LEU A 1 112 ? -5.788 1.788 -12.148 1.00 97.12 112 LEU A N 1
ATOM 797 C CA . LEU A 1 112 ? -4.840 2.090 -11.082 1.00 97.12 112 LEU A CA 1
ATOM 798 C C . LEU A 1 112 ? -5.259 1.393 -9.789 1.00 97.12 112 LEU A C 1
ATOM 800 O O . LEU A 1 112 ? -4.462 0.649 -9.229 1.00 97.12 112 LEU A O 1
ATOM 804 N N . LYS A 1 113 ? -6.517 1.539 -9.359 1.00 97.75 113 LYS A N 1
ATOM 805 C CA . LYS A 1 113 ? -7.031 0.849 -8.172 1.00 97.75 113 LYS A CA 1
ATOM 806 C C . LYS A 1 113 ? -6.859 -0.666 -8.281 1.00 97.75 113 LYS A C 1
ATOM 808 O O . LYS A 1 113 ? -6.393 -1.289 -7.333 1.00 97.75 113 LYS A O 1
ATOM 813 N N . MET A 1 114 ? -7.173 -1.263 -9.433 1.00 97.94 114 MET A N 1
ATOM 814 C CA . MET A 1 114 ? -6.970 -2.697 -9.658 1.00 97.94 11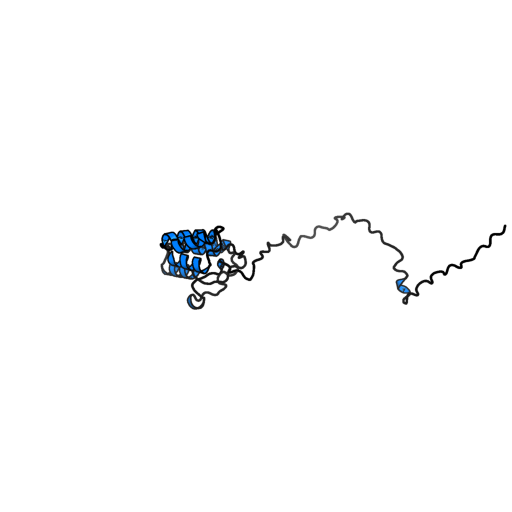4 MET A CA 1
ATOM 815 C C . MET A 1 114 ? -5.505 -3.102 -9.456 1.00 97.94 114 MET A C 1
ATOM 817 O O . MET A 1 114 ? -5.245 -4.074 -8.752 1.00 97.94 114 MET A O 1
ATOM 821 N N . ILE A 1 115 ? -4.556 -2.352 -10.027 1.00 97.81 115 ILE A N 1
ATOM 822 C CA . ILE A 1 115 ? -3.117 -2.608 -9.867 1.00 97.81 115 ILE A CA 1
ATOM 823 C C . ILE A 1 115 ? -2.700 -2.451 -8.398 1.00 97.81 115 ILE A C 1
ATOM 825 O O . ILE A 1 115 ? -2.011 -3.315 -7.860 1.00 97.81 115 ILE A O 1
ATOM 829 N N . LEU A 1 116 ? -3.153 -1.391 -7.718 1.00 98.31 116 LEU A N 1
ATOM 830 C CA . LEU A 1 116 ? -2.830 -1.133 -6.311 1.00 98.31 116 LEU A CA 1
ATOM 831 C C . LEU A 1 116 ? -3.352 -2.222 -5.370 1.00 98.31 116 LEU A C 1
ATOM 833 O O . LEU A 1 116 ? -2.755 -2.430 -4.318 1.00 98.31 116 LEU A O 1
ATOM 837 N N . LEU A 1 117 ? -4.417 -2.936 -5.740 1.00 98.44 117 LEU A N 1
ATOM 838 C CA . LEU A 1 117 ? -5.023 -4.004 -4.940 1.00 98.44 117 LEU A CA 1
ATOM 839 C C . LEU A 1 117 ? -4.639 -5.417 -5.397 1.00 98.44 117 LEU A C 1
ATOM 841 O O . LEU A 1 117 ? -5.016 -6.382 -4.734 1.00 98.44 117 LEU A O 1
ATOM 845 N N . ALA A 1 118 ? -3.904 -5.567 -6.496 1.00 98.38 118 ALA A N 1
ATOM 846 C CA . ALA A 1 118 ? -3.524 -6.869 -7.031 1.00 98.38 118 ALA A CA 1
ATOM 847 C C . ALA A 1 118 ? -2.542 -7.619 -6.115 1.00 98.38 118 ALA A C 1
ATOM 849 O O . ALA A 1 118 ? -1.653 -7.019 -5.507 1.00 98.38 118 ALA A O 1
ATOM 850 N N . GLU A 1 119 ? -2.703 -8.939 -6.023 1.00 96.94 119 GLU A N 1
ATOM 851 C CA . GLU A 1 119 ? -1.695 -9.850 -5.471 1.00 96.94 119 GLU A CA 1
ATOM 852 C C . GLU A 1 119 ? -0.664 -10.142 -6.569 1.00 96.94 119 GLU A C 1
ATOM 854 O O . GLU A 1 119 ? -0.988 -10.757 -7.590 1.00 96.94 119 GLU A O 1
ATOM 859 N N . LEU A 1 120 ? 0.553 -9.630 -6.385 1.00 96.25 120 LEU A N 1
ATOM 860 C CA . LEU A 1 120 ? 1.651 -9.651 -7.354 1.00 96.25 120 LEU A CA 1
ATOM 861 C C . LEU A 1 120 ? 2.919 -10.130 -6.646 1.00 96.25 120 LEU A C 1
ATOM 863 O O . LEU A 1 120 ? 3.048 -9.941 -5.443 1.00 96.25 120 LEU A O 1
ATOM 867 N N . ASP A 1 121 ? 3.857 -10.734 -7.370 1.00 95.38 121 ASP A N 1
ATOM 868 C CA . ASP A 1 121 ? 5.146 -11.105 -6.781 1.00 95.38 121 ASP A CA 1
ATOM 869 C C . ASP A 1 121 ? 5.885 -9.829 -6.341 1.00 95.38 121 ASP A C 1
ATOM 871 O O . ASP A 1 121 ? 5.812 -8.803 -7.021 1.00 95.38 121 ASP A O 1
ATOM 875 N N . ALA A 1 122 ? 6.593 -9.869 -5.209 1.00 94.88 122 ALA A N 1
ATOM 876 C CA . ALA A 1 122 ? 7.422 -8.740 -4.789 1.00 94.88 122 ALA A CA 1
ATOM 877 C C . ALA A 1 122 ? 8.537 -8.477 -5.826 1.00 94.88 122 ALA A C 1
ATOM 879 O O . ALA A 1 122 ? 9.007 -9.428 -6.463 1.00 94.88 122 ALA A O 1
ATOM 880 N N . PRO A 1 123 ? 8.989 -7.220 -6.006 1.00 94.94 123 PRO A N 1
ATOM 881 C CA . PRO A 1 123 ? 10.144 -6.940 -6.851 1.00 94.94 123 PRO A CA 1
ATOM 882 C C . PRO A 1 123 ? 11.394 -7.689 -6.368 1.00 94.94 123 PRO A C 1
ATOM 884 O O . PRO A 1 123 ? 11.518 -8.039 -5.194 1.00 94.94 123 PRO A O 1
ATOM 887 N N . LEU A 1 124 ? 12.333 -7.933 -7.283 1.00 91.31 124 LEU A N 1
ATOM 888 C CA . LEU A 1 124 ? 13.510 -8.772 -7.018 1.00 91.31 124 LEU A CA 1
ATOM 889 C C . LEU A 1 124 ? 14.426 -8.220 -5.915 1.00 91.31 124 LEU A C 1
ATOM 891 O O . LEU A 1 124 ? 15.131 -8.990 -5.271 1.00 91.31 124 LEU A O 1
ATOM 895 N N . ASP A 1 125 ? 14.415 -6.903 -5.709 1.00 92.12 125 ASP A N 1
ATOM 896 C CA . ASP A 1 125 ? 15.203 -6.189 -4.702 1.00 92.12 125 ASP A CA 1
ATOM 897 C C . ASP A 1 125 ? 14.473 -6.024 -3.356 1.00 92.12 125 ASP A C 1
ATOM 899 O O . ASP A 1 125 ? 14.975 -5.323 -2.479 1.00 92.12 125 ASP A O 1
ATOM 903 N N . ALA A 1 126 ? 13.300 -6.646 -3.175 1.00 89.44 126 ALA A N 1
ATOM 904 C CA . ALA A 1 126 ? 12.524 -6.519 -1.947 1.00 89.44 126 ALA A CA 1
ATOM 905 C C . ALA A 1 126 ? 13.293 -7.061 -0.725 1.00 89.44 126 ALA A C 1
ATOM 907 O O . ALA A 1 126 ? 13.613 -8.248 -0.615 1.00 89.44 126 ALA A O 1
ATOM 908 N N . ASP A 1 127 ? 13.528 -6.172 0.236 1.00 86.06 127 ASP A N 1
ATOM 909 C CA . ASP A 1 127 ? 14.298 -6.400 1.466 1.00 86.06 127 ASP A CA 1
ATOM 910 C C . ASP A 1 127 ? 13.407 -6.608 2.709 1.00 86.06 127 ASP A C 1
ATOM 912 O O . ASP A 1 127 ? 13.890 -6.694 3.837 1.00 86.06 127 ASP A O 1
ATOM 916 N N . GLY A 1 128 ? 12.085 -6.661 2.515 1.00 84.62 128 GLY A N 1
ATOM 917 C CA . GLY A 1 128 ? 11.097 -6.772 3.590 1.00 84.62 128 GLY A CA 1
ATOM 918 C C . GLY A 1 128 ? 10.684 -5.438 4.225 1.00 84.62 128 GLY A C 1
ATOM 919 O O . GLY A 1 128 ? 9.770 -5.429 5.047 1.00 84.62 128 GLY A O 1
ATOM 920 N N . SER A 1 129 ? 11.273 -4.305 3.822 1.00 85.56 129 SER A N 1
ATOM 921 C CA . SER A 1 129 ? 10.866 -2.971 4.297 1.00 85.56 129 SER A CA 1
ATOM 922 C C . SER A 1 129 ? 9.460 -2.559 3.833 1.00 85.56 129 SER A C 1
ATOM 924 O O . SER A 1 129 ? 8.826 -1.695 4.447 1.00 85.56 129 SER A O 1
ATOM 926 N N . GLY A 1 130 ? 8.949 -3.173 2.760 1.00 90.94 130 GLY A N 1
ATOM 927 C CA . GLY A 1 130 ? 7.609 -2.911 2.246 1.00 90.94 130 GLY A CA 1
ATOM 928 C C . GLY A 1 130 ? 7.464 -1.539 1.585 1.00 90.94 130 GLY A C 1
ATOM 929 O O . GLY A 1 130 ? 6.404 -0.920 1.694 1.00 90.94 130 GLY A O 1
ATOM 930 N N . VAL A 1 131 ? 8.524 -0.996 0.977 1.00 93.88 131 VAL A N 1
ATOM 931 C CA . VAL A 1 131 ? 8.512 0.358 0.386 1.00 93.88 131 VAL A CA 1
ATOM 932 C C . VAL A 1 131 ? 7.470 0.490 -0.730 1.00 93.88 131 VAL A C 1
ATOM 934 O O . VAL A 1 131 ? 6.797 1.525 -0.814 1.00 93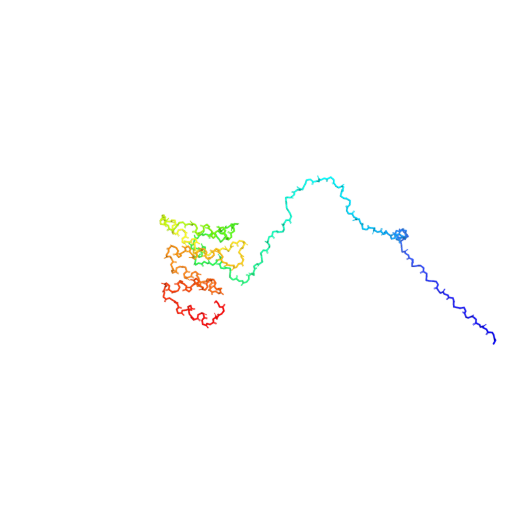.88 131 VAL A O 1
ATOM 937 N N . LEU A 1 132 ? 7.302 -0.542 -1.563 1.00 96.38 132 LEU A N 1
ATOM 938 C CA . LEU A 1 132 ? 6.296 -0.550 -2.623 1.00 96.38 132 LEU A CA 1
ATOM 939 C C . LEU A 1 132 ? 4.888 -0.695 -2.032 1.00 96.38 132 LEU A C 1
ATOM 941 O O . LEU A 1 132 ? 3.975 0.027 -2.433 1.00 96.38 132 LEU A O 1
ATOM 945 N N . PHE A 1 133 ? 4.715 -1.560 -1.035 1.00 96.12 133 PHE A N 1
ATOM 946 C CA . PHE A 1 133 ? 3.467 -1.712 -0.295 1.00 96.12 133 PHE A CA 1
ATOM 947 C C . PHE A 1 133 ? 3.010 -0.390 0.330 1.00 96.12 133 PHE A C 1
ATOM 949 O O . PHE A 1 133 ? 1.872 0.030 0.129 1.00 96.12 133 PHE A O 1
ATOM 956 N N . GLN A 1 134 ? 3.907 0.320 1.017 1.00 94.88 134 GLN A N 1
ATOM 957 C CA . GLN A 1 134 ? 3.608 1.626 1.610 1.00 94.88 134 GLN A CA 1
ATOM 958 C C . GLN A 1 134 ? 3.183 2.647 0.549 1.00 94.88 134 GLN A C 1
ATOM 960 O O . GLN A 1 134 ? 2.196 3.351 0.742 1.00 94.88 134 GLN A O 1
ATOM 965 N N . ALA A 1 135 ? 3.865 2.693 -0.601 1.00 97.25 135 ALA A N 1
ATOM 966 C CA . ALA A 1 135 ? 3.471 3.572 -1.702 1.00 97.25 135 ALA A CA 1
ATOM 967 C C . ALA A 1 135 ? 2.081 3.235 -2.262 1.00 97.25 135 ALA A C 1
ATOM 969 O O . ALA A 1 135 ? 1.331 4.144 -2.624 1.00 97.25 135 ALA A O 1
ATOM 970 N N . ARG A 1 136 ? 1.717 1.946 -2.309 1.00 97.75 136 ARG A N 1
ATOM 971 C CA . ARG A 1 136 ? 0.375 1.511 -2.720 1.00 97.75 136 ARG A CA 1
ATOM 972 C C . ARG A 1 136 ? -0.692 1.971 -1.729 1.00 97.75 136 ARG A C 1
ATOM 974 O O . ARG A 1 136 ? -1.710 2.504 -2.164 1.00 97.75 136 ARG A O 1
ATOM 981 N N . ILE A 1 137 ? -0.441 1.822 -0.427 1.00 97.44 137 ILE A N 1
ATOM 982 C CA . ILE A 1 137 ? -1.332 2.312 0.636 1.00 97.44 137 ILE A CA 1
ATOM 983 C C . ILE A 1 137 ? -1.498 3.828 0.552 1.00 97.44 137 ILE A C 1
ATOM 985 O O . ILE A 1 137 ? -2.627 4.302 0.466 1.00 97.44 137 ILE A O 1
ATOM 989 N N . ASP A 1 138 ? -0.398 4.584 0.507 1.00 96.19 138 ASP A N 1
ATOM 990 C CA . ASP A 1 138 ? -0.449 6.047 0.426 1.00 96.19 138 ASP A CA 1
ATOM 991 C C . ASP A 1 138 ? -1.262 6.496 -0.809 1.00 96.19 138 ASP A C 1
ATOM 993 O O . ASP A 1 138 ? -2.118 7.371 -0.702 1.00 96.19 138 ASP A O 1
ATOM 997 N N . LYS A 1 139 ? -1.081 5.844 -1.971 1.00 98.06 139 LYS A N 1
ATOM 998 C CA . LYS A 1 139 ? -1.849 6.178 -3.181 1.00 98.06 139 LYS A CA 1
ATOM 999 C C . LYS A 1 139 ? -3.339 5.834 -3.063 1.00 98.06 139 LYS A C 1
ATOM 1001 O O . LYS A 1 139 ? -4.164 6.609 -3.540 1.00 98.06 139 LYS A O 1
ATOM 1006 N N . LEU A 1 140 ? -3.701 4.713 -2.435 1.00 97.69 140 LEU A N 1
ATOM 1007 C CA . LEU A 1 140 ? -5.108 4.380 -2.166 1.00 97.69 140 LEU A CA 1
ATOM 1008 C C . LEU A 1 140 ? -5.763 5.444 -1.276 1.00 97.69 140 LEU A C 1
ATOM 1010 O O . LEU A 1 140 ? -6.880 5.874 -1.563 1.00 97.69 140 LEU A O 1
ATOM 1014 N N . LEU A 1 141 ? -5.049 5.924 -0.255 1.00 96.06 141 LEU A N 1
ATOM 1015 C CA . LEU A 1 141 ? -5.525 6.997 0.618 1.00 96.06 141 LEU A CA 1
ATOM 1016 C C . LEU A 1 141 ? -5.656 8.335 -0.126 1.00 96.06 141 LEU A C 1
ATOM 1018 O O . LEU A 1 141 ? -6.678 9.002 0.027 1.00 96.06 141 LEU A O 1
ATOM 1022 N N . ASP A 1 142 ? -4.703 8.692 -0.996 1.00 96.19 142 ASP A N 1
ATOM 1023 C CA . ASP A 1 142 ? -4.816 9.880 -1.863 1.00 96.19 142 ASP A CA 1
ATOM 1024 C C . ASP A 1 142 ? -6.061 9.813 -2.775 1.00 96.19 142 ASP A C 1
ATOM 1026 O O . ASP A 1 142 ? -6.652 10.837 -3.120 1.00 96.19 142 ASP A O 1
ATOM 1030 N N . MET A 1 143 ? -6.455 8.601 -3.183 1.00 96.06 143 MET A N 1
ATOM 1031 C CA . MET A 1 143 ? -7.646 8.312 -3.993 1.00 96.06 143 MET A CA 1
ATOM 1032 C C . MET A 1 143 ? -8.927 8.134 -3.154 1.00 96.06 143 MET A C 1
ATOM 1034 O O . MET A 1 143 ? -9.963 7.731 -3.694 1.00 96.06 143 MET A O 1
ATOM 1038 N N . ALA A 1 144 ? -8.865 8.399 -1.845 1.00 95.25 144 ALA A N 1
ATOM 1039 C CA . ALA A 1 144 ? -9.948 8.197 -0.883 1.00 95.25 144 ALA A CA 1
ATOM 1040 C C . ALA A 1 144 ? -10.529 6.762 -0.870 1.00 95.25 144 ALA A C 1
ATOM 1042 O O . ALA A 1 144 ? -11.708 6.576 -0.585 1.00 95.25 144 ALA A O 1
ATOM 1043 N N . GLN A 1 145 ? -9.711 5.749 -1.176 1.00 96.81 145 GLN A N 1
ATOM 1044 C CA . GLN A 1 145 ? -10.050 4.320 -1.079 1.00 96.81 145 GLN A CA 1
ATOM 1045 C C . GLN A 1 145 ? -9.636 3.789 0.304 1.00 96.81 145 GLN A C 1
ATOM 1047 O O . GLN A 1 145 ? -8.674 3.027 0.440 1.00 96.81 145 GLN A O 1
ATOM 1052 N N . ILE A 1 146 ? -10.287 4.295 1.354 1.00 96.25 146 ILE A N 1
ATOM 1053 C CA . ILE A 1 146 ? -9.862 4.086 2.746 1.00 96.25 146 ILE A CA 1
ATOM 1054 C C . ILE A 1 146 ? -10.110 2.634 3.171 1.00 96.25 146 ILE A C 1
ATOM 1056 O O . ILE A 1 146 ? -9.241 2.005 3.774 1.00 96.25 146 ILE A O 1
ATOM 1060 N N . GLU A 1 147 ? -11.264 2.078 2.811 1.00 96.25 147 GLU A N 1
ATOM 1061 C CA . GLU A 1 147 ? -11.659 0.712 3.144 1.00 96.25 147 GLU A CA 1
ATOM 1062 C C . GLU A 1 147 ? -10.749 -0.319 2.470 1.00 96.25 147 GLU A C 1
ATOM 1064 O O . GLU A 1 147 ? -10.332 -1.293 3.100 1.00 96.25 147 GLU A O 1
ATOM 1069 N N . GLU A 1 148 ? -10.383 -0.107 1.203 1.00 97.62 148 GLU A N 1
ATOM 1070 C CA . GLU A 1 148 ? -9.455 -1.004 0.519 1.00 97.62 148 GLU A CA 1
ATOM 1071 C C . GLU A 1 148 ? -8.026 -0.896 1.063 1.00 97.62 148 GLU A C 1
ATOM 1073 O O . GLU A 1 148 ? -7.348 -1.919 1.186 1.00 97.62 148 GLU A O 1
ATOM 1078 N N . ALA A 1 149 ? -7.573 0.306 1.441 1.00 97.38 149 ALA A N 1
ATOM 1079 C CA . ALA A 1 149 ? -6.295 0.477 2.130 1.00 97.38 149 ALA A CA 1
ATOM 1080 C C . ALA A 1 149 ? -6.284 -0.259 3.480 1.00 97.38 149 ALA A C 1
ATOM 1082 O O . ALA A 1 149 ? -5.316 -0.958 3.788 1.00 97.38 149 ALA A O 1
ATOM 1083 N N . GLN A 1 150 ? -7.372 -0.163 4.254 1.00 96.50 150 GLN A N 1
ATOM 1084 C CA . GLN A 1 150 ? -7.528 -0.892 5.512 1.00 96.50 150 GLN A CA 1
ATOM 1085 C C . GLN A 1 150 ? -7.438 -2.403 5.301 1.00 96.50 150 GLN A C 1
ATOM 1087 O O . GLN A 1 150 ? -6.626 -3.062 5.947 1.00 96.50 150 GLN A O 1
ATOM 1092 N N . ALA A 1 151 ? -8.227 -2.948 4.374 1.00 96.50 151 ALA A N 1
ATOM 1093 C CA . ALA A 1 151 ? -8.240 -4.381 4.101 1.00 96.50 151 ALA A CA 1
ATOM 1094 C C . ALA A 1 151 ? -6.858 -4.892 3.656 1.00 96.50 151 ALA A C 1
ATOM 1096 O O . ALA A 1 151 ? -6.445 -5.995 4.023 1.00 96.50 151 ALA A O 1
ATOM 1097 N N . LEU A 1 152 ? -6.118 -4.086 2.888 1.00 96.19 152 LEU A N 1
ATOM 1098 C CA . LEU A 1 152 ? -4.774 -4.436 2.443 1.00 96.19 152 LEU A CA 1
ATOM 1099 C C . LEU A 1 152 ? -3.764 -4.431 3.610 1.00 96.19 152 LEU A C 1
ATOM 1101 O O . LEU A 1 152 ? -2.963 -5.361 3.718 1.00 96.19 152 LEU A O 1
ATOM 1105 N N . LEU A 1 153 ? -3.841 -3.446 4.515 1.00 95.25 153 LEU A N 1
ATOM 1106 C CA . LEU A 1 153 ? -3.042 -3.384 5.751 1.00 95.25 153 LEU A CA 1
ATOM 1107 C C . LEU A 1 153 ? -3.336 -4.556 6.697 1.00 95.25 153 LEU A C 1
ATOM 1109 O O . LEU A 1 153 ? -2.411 -5.177 7.217 1.00 95.25 153 LEU A O 1
ATOM 1113 N N . GLU A 1 154 ? -4.610 -4.898 6.884 1.00 93.81 154 GLU A N 1
ATOM 1114 C CA . GLU A 1 154 ? -5.031 -6.037 7.707 1.00 93.81 154 GLU A CA 1
ATOM 1115 C C . GLU A 1 154 ? -4.534 -7.365 7.131 1.00 93.81 154 GLU A C 1
ATOM 1117 O O . GLU A 1 154 ? -4.065 -8.225 7.876 1.00 93.81 154 GLU A O 1
ATOM 1122 N N . ARG A 1 155 ? -4.569 -7.520 5.800 1.00 93.75 155 ARG A N 1
ATOM 1123 C CA . ARG A 1 155 ? -4.046 -8.714 5.124 1.00 93.75 155 ARG A CA 1
ATOM 1124 C C . ARG A 1 155 ? -2.529 -8.841 5.238 1.00 93.75 155 ARG A C 1
ATOM 1126 O O . ARG A 1 155 ? -2.042 -9.961 5.376 1.00 93.75 155 ARG A O 1
ATOM 1133 N N . ALA A 1 156 ? -1.794 -7.732 5.162 1.00 91.75 156 ALA A N 1
ATOM 1134 C CA . ALA A 1 156 ? -0.345 -7.738 5.360 1.00 91.75 156 ALA A CA 1
ATOM 1135 C C . ALA A 1 156 ? 0.036 -8.073 6.809 1.00 91.75 156 ALA A C 1
ATOM 1137 O O . ALA A 1 156 ? 1.107 -8.624 7.056 1.00 91.75 156 ALA A O 1
ATOM 1138 N N . GLY A 1 157 ? -0.859 -7.763 7.750 1.00 89.38 157 GLY A N 1
ATOM 1139 C CA . GLY A 1 157 ? -0.587 -7.812 9.174 1.00 89.38 157 GLY A CA 1
ATOM 1140 C C . GLY A 1 157 ? 0.252 -6.596 9.586 1.00 89.38 157 GLY A C 1
ATOM 1141 O O . GLY A 1 157 ? 1.390 -6.460 9.135 1.00 89.38 157 GLY A O 1
ATOM 1142 N N . PRO A 1 158 ? -0.248 -5.707 10.461 1.00 81.81 158 PRO A N 1
ATOM 1143 C CA . PRO A 1 158 ? 0.490 -4.533 10.925 1.00 81.81 158 PRO A CA 1
ATOM 1144 C C . PRO A 1 158 ? 1.560 -4.923 11.960 1.00 81.81 158 PRO A C 1
ATOM 1146 O O . PRO A 1 158 ? 1.494 -4.505 13.106 1.00 81.81 158 PRO A O 1
ATOM 1149 N N . THR A 1 159 ? 2.518 -5.772 11.578 1.00 83.62 159 THR A N 1
ATOM 1150 C CA . THR A 1 159 ? 3.514 -6.397 12.471 1.00 83.62 159 THR A CA 1
ATOM 1151 C C . THR A 1 159 ? 4.772 -5.557 12.681 1.00 83.62 159 THR A C 1
ATOM 1153 O O . THR A 1 159 ? 5.586 -5.879 13.544 1.00 83.62 159 THR A O 1
ATOM 1156 N N . THR A 1 160 ? 4.940 -4.484 11.907 1.00 85.44 160 THR A N 1
ATOM 1157 C CA . THR A 1 160 ? 6.039 -3.524 12.049 1.00 85.44 160 THR A CA 1
ATOM 1158 C C . THR A 1 160 ? 5.512 -2.175 12.535 1.00 85.44 160 THR A C 1
ATOM 1160 O O . THR A 1 160 ? 4.378 -1.815 12.199 1.00 85.44 160 THR A O 1
ATOM 1163 N N . PRO A 1 161 ? 6.329 -1.364 13.231 1.00 88.25 161 PRO A N 1
ATOM 1164 C CA . PRO A 1 161 ? 5.890 -0.053 13.707 1.00 88.25 161 PRO A CA 1
ATOM 1165 C C . PRO A 1 161 ? 5.405 0.887 12.610 1.00 88.25 161 PRO A C 1
ATOM 1167 O O . PRO A 1 161 ? 4.479 1.674 12.803 1.00 88.25 161 PRO A O 1
ATOM 1170 N N . GLN A 1 162 ? 6.022 0.819 11.431 1.00 86.25 162 GLN A N 1
ATOM 1171 C CA . GLN A 1 162 ? 5.639 1.649 10.296 1.00 86.25 162 GLN A CA 1
ATOM 1172 C C . GLN A 1 162 ? 4.255 1.250 9.765 1.00 86.25 162 GLN A C 1
ATOM 1174 O O . GLN A 1 162 ? 3.414 2.124 9.549 1.00 86.25 162 GLN A O 1
ATOM 1179 N N . LEU A 1 163 ? 3.993 -0.054 9.606 1.00 88.06 163 LEU A N 1
ATOM 1180 C CA . LEU A 1 163 ? 2.695 -0.554 9.144 1.00 88.06 163 LEU A CA 1
ATOM 1181 C C . LEU A 1 163 ? 1.605 -0.384 10.203 1.00 88.06 163 LEU A C 1
ATOM 1183 O O . LEU A 1 163 ? 0.490 0.005 9.861 1.00 88.06 163 LEU A O 1
ATOM 1187 N N . PHE A 1 164 ? 1.928 -0.598 11.480 1.00 92.94 164 PHE A N 1
ATOM 1188 C CA . PHE A 1 164 ? 1.004 -0.377 12.587 1.00 92.94 164 PHE A CA 1
ATOM 1189 C C . PHE A 1 164 ? 0.539 1.074 12.664 1.00 92.94 164 PHE A C 1
ATOM 1191 O O . PHE A 1 164 ? -0.662 1.315 12.740 1.00 92.94 164 PHE A O 1
ATOM 1198 N N . ARG A 1 165 ? 1.453 2.048 12.559 1.00 91.44 165 ARG A N 1
ATOM 1199 C CA . ARG A 1 165 ? 1.080 3.473 12.526 1.00 91.44 165 ARG A CA 1
ATOM 1200 C C . ARG A 1 165 ? 0.114 3.780 11.386 1.00 91.44 165 ARG A C 1
ATOM 1202 O O . ARG A 1 165 ? -0.907 4.414 11.619 1.00 91.44 165 ARG A O 1
ATOM 1209 N N . ARG A 1 166 ? 0.399 3.284 10.177 1.00 91.69 166 ARG A N 1
ATOM 1210 C CA . ARG A 1 166 ? -0.490 3.473 9.020 1.00 91.69 166 ARG A CA 1
ATOM 1211 C C . ARG A 1 166 ? -1.857 2.832 9.219 1.00 91.69 166 ARG A C 1
ATOM 1213 O O . ARG A 1 166 ? -2.866 3.460 8.922 1.00 91.69 166 ARG A O 1
ATOM 1220 N N . TRP A 1 167 ? -1.903 1.610 9.736 1.00 95.00 167 TRP A N 1
ATOM 1221 C CA . TRP A 1 167 ? -3.164 0.939 10.032 1.00 95.00 167 TRP A CA 1
ATOM 1222 C C . TRP A 1 167 ? -3.959 1.643 11.132 1.00 95.00 167 TRP A C 1
ATOM 1224 O O . TRP A 1 167 ? -5.162 1.812 10.973 1.00 95.00 167 TRP A O 1
ATOM 1234 N N . PHE A 1 168 ? -3.306 2.128 12.189 1.00 95.62 168 PHE A N 1
ATOM 1235 C CA . PHE A 1 168 ? -3.957 2.913 13.237 1.00 95.62 168 PHE A CA 1
ATOM 1236 C C . PHE A 1 168 ? -4.558 4.215 12.690 1.00 95.62 168 PHE A C 1
ATOM 1238 O O . PHE A 1 168 ? -5.716 4.512 12.979 1.00 95.62 168 PHE A O 1
ATOM 1245 N N . ASP A 1 169 ? -3.816 4.951 11.853 1.00 94.25 169 ASP A N 1
ATOM 1246 C CA . ASP A 1 169 ? -4.312 6.169 11.195 1.00 94.25 169 ASP A CA 1
ATOM 1247 C C . ASP A 1 169 ? -5.579 5.882 10.373 1.00 94.25 169 ASP A C 1
ATOM 1249 O O . ASP A 1 169 ? -6.568 6.607 10.469 1.00 94.25 169 ASP A O 1
ATOM 1253 N N . VAL A 1 170 ?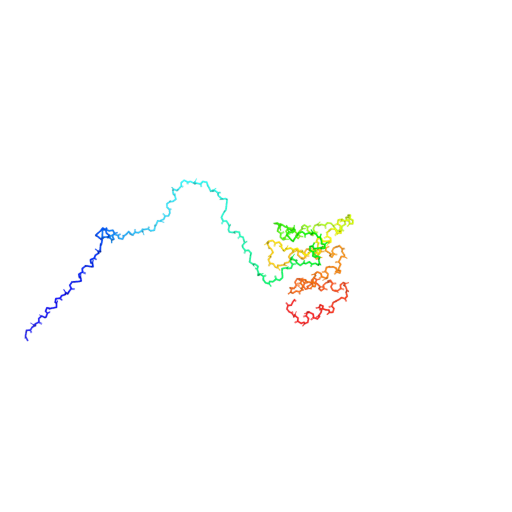 -5.577 4.796 9.595 1.00 95.56 170 VAL A N 1
ATOM 1254 C CA . VAL A 1 170 ? -6.739 4.375 8.799 1.00 95.56 170 VAL A CA 1
ATOM 1255 C C . VAL A 1 170 ? -7.895 3.923 9.693 1.00 95.56 170 VAL A C 1
ATOM 1257 O O . VAL A 1 170 ? -9.034 4.321 9.458 1.00 95.56 170 VAL A O 1
ATOM 1260 N N . ALA A 1 171 ? -7.616 3.164 10.754 1.00 95.19 171 ALA A N 1
ATOM 1261 C CA . ALA A 1 171 ? -8.625 2.686 11.692 1.00 95.19 171 ALA A CA 1
ATOM 1262 C C . ALA A 1 171 ? -9.349 3.841 12.405 1.00 95.19 171 ALA A C 1
ATOM 1264 O O . ALA A 1 171 ? -10.557 3.763 12.624 1.00 95.19 171 ALA A O 1
ATOM 1265 N N . LEU A 1 172 ? -8.645 4.939 12.706 1.00 95.44 172 LEU A N 1
ATOM 1266 C CA . LEU A 1 172 ? -9.257 6.165 13.228 1.00 95.44 172 LEU A CA 1
ATOM 1267 C C . LEU A 1 172 ? -10.223 6.812 12.225 1.00 95.44 172 LEU A C 1
ATOM 1269 O O . LEU A 1 172 ? -11.246 7.362 12.631 1.00 95.44 172 LEU A O 1
ATOM 1273 N N . LEU A 1 173 ? -9.916 6.759 10.925 1.00 94.38 173 LEU A N 1
ATOM 1274 C CA . LEU A 1 173 ? -10.774 7.319 9.873 1.00 94.38 173 LEU A CA 1
ATOM 1275 C C . LEU A 1 173 ? -12.019 6.463 9.614 1.00 94.38 173 LEU A C 1
ATOM 1277 O O . LEU A 1 173 ? -13.054 7.003 9.225 1.00 94.38 173 LEU A O 1
ATOM 1281 N N . THR A 1 174 ? -11.936 5.151 9.842 1.00 93.75 174 THR A N 1
ATOM 1282 C CA . THR A 1 174 ? -13.040 4.203 9.620 1.00 93.75 174 THR A CA 1
ATOM 1283 C C . THR A 1 174 ? -13.825 3.850 10.886 1.00 93.75 174 THR A C 1
ATOM 1285 O O . THR A 1 174 ? -14.832 3.146 10.800 1.00 93.75 174 THR A O 1
ATOM 1288 N N . GLY A 1 175 ? -13.409 4.337 12.061 1.00 94.31 175 GLY A N 1
ATOM 1289 C CA . GLY A 1 175 ? -14.053 4.034 13.346 1.00 94.31 175 GLY A CA 1
ATOM 1290 C C . GLY A 1 175 ? -13.808 2.600 13.834 1.00 94.31 175 GLY A C 1
ATOM 1291 O O . GLY A 1 175 ? -14.664 2.004 14.492 1.00 94.31 175 GLY A O 1
ATOM 1292 N N . THR A 1 176 ? -12.671 2.012 13.453 1.00 94.12 176 THR A N 1
ATOM 1293 C CA . THR A 1 176 ? -12.257 0.645 13.814 1.00 94.12 176 THR A CA 1
ATOM 1294 C C . THR A 1 176 ? -11.050 0.618 14.762 1.00 94.12 176 THR A C 1
ATOM 1296 O O . THR A 1 176 ? -10.443 -0.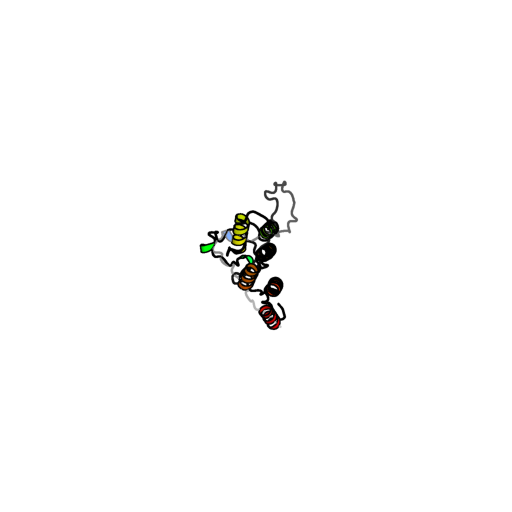428 14.999 1.00 94.12 176 THR A O 1
ATOM 1299 N N . GLU A 1 177 ? -10.729 1.752 15.387 1.00 94.75 177 GLU A N 1
ATOM 1300 C CA . GLU A 1 177 ? -9.552 1.966 16.234 1.00 94.75 177 GLU A CA 1
ATOM 1301 C C . GLU A 1 177 ? -9.481 1.052 17.463 1.00 94.75 177 GLU A C 1
ATOM 1303 O O . GLU A 1 177 ? -8.395 0.800 17.982 1.00 94.75 177 GLU A O 1
ATOM 1308 N N . ASN A 1 178 ? -10.611 0.503 17.920 1.00 95.19 178 ASN A N 1
ATOM 1309 C CA . ASN A 1 178 ? -10.648 -0.420 19.059 1.00 95.19 178 ASN A CA 1
ATOM 1310 C C . ASN A 1 178 ? -9.760 -1.658 18.842 1.00 95.19 178 ASN A C 1
ATOM 1312 O O . ASN A 1 178 ? -9.046 -2.061 19.762 1.00 95.19 178 ASN A O 1
ATOM 1316 N N . ALA A 1 179 ? -9.754 -2.226 17.630 1.00 91.31 179 ALA A N 1
ATOM 1317 C CA . ALA A 1 179 ? -8.905 -3.373 17.295 1.00 91.31 179 ALA A CA 1
ATOM 1318 C C . ALA A 1 179 ? -7.413 -3.002 17.336 1.00 91.31 179 ALA A C 1
ATOM 1320 O O . ALA A 1 179 ? -6.563 -3.774 17.793 1.00 91.31 179 ALA A O 1
ATOM 1321 N N . ALA A 1 180 ? -7.091 -1.784 16.909 1.00 91.94 180 ALA A N 1
ATOM 1322 C CA . ALA A 1 180 ? -5.727 -1.289 16.913 1.00 91.94 180 ALA A CA 1
ATOM 1323 C C . ALA A 1 180 ? -5.229 -0.943 18.322 1.00 91.94 180 ALA A C 1
ATOM 1325 O O . ALA A 1 180 ? -4.106 -1.296 18.682 1.00 91.94 180 ALA A O 1
ATOM 1326 N N . CYS A 1 181 ? -6.094 -0.383 19.169 1.00 93.75 181 CYS A N 1
ATOM 1327 C CA . CYS A 1 181 ? -5.829 -0.201 20.595 1.00 93.75 181 CYS A CA 1
ATOM 1328 C C . CYS A 1 181 ? -5.574 -1.535 21.315 1.00 93.75 181 CYS A C 1
ATOM 1330 O O . CYS A 1 181 ? -4.670 -1.629 22.147 1.00 93.75 181 CYS A O 1
ATOM 1332 N N . GLU A 1 182 ? -6.342 -2.584 21.005 1.00 94.12 182 GLU A N 1
ATOM 1333 C CA . GLU A 1 182 ? -6.117 -3.916 21.574 1.00 94.12 182 GLU A CA 1
ATOM 1334 C C . GLU A 1 182 ? -4.771 -4.512 21.137 1.00 94.12 182 GLU A C 1
ATOM 1336 O O . GLU A 1 182 ? -4.038 -5.072 21.962 1.00 94.12 182 GLU A O 1
ATOM 1341 N N . THR A 1 183 ? -4.416 -4.331 19.865 1.00 91.75 183 THR A N 1
ATOM 1342 C CA . THR A 1 183 ? -3.126 -4.761 19.311 1.00 91.75 183 THR A CA 1
ATOM 1343 C C . THR A 1 183 ? -1.961 -4.051 20.004 1.00 91.75 183 THR A C 1
ATOM 1345 O O . THR A 1 183 ? -1.028 -4.718 20.448 1.00 91.75 183 THR A O 1
ATOM 1348 N N . LEU A 1 184 ? -2.042 -2.729 20.197 1.00 91.94 184 LEU A N 1
ATOM 1349 C CA . LEU A 1 184 ? -1.025 -1.949 20.914 1.00 91.94 184 LEU A CA 1
ATOM 1350 C C . LEU A 1 184 ? -0.891 -2.378 22.381 1.00 91.94 184 LEU A C 1
ATOM 1352 O O . LEU A 1 184 ? 0.208 -2.489 22.917 1.00 91.94 184 LEU A O 1
ATOM 1356 N N . ARG A 1 185 ? -2.017 -2.663 23.046 1.00 92.81 185 ARG A N 1
ATOM 1357 C CA . ARG A 1 185 ? -2.026 -3.130 24.441 1.00 92.81 185 ARG A CA 1
ATOM 1358 C C . ARG A 1 185 ? -1.336 -4.486 24.603 1.00 92.81 185 ARG A C 1
ATOM 1360 O O . ARG A 1 185 ? -0.757 -4.749 25.654 1.00 92.81 185 ARG A O 1
ATOM 1367 N N . THR A 1 186 ? -1.462 -5.364 23.610 1.00 92.44 186 THR A N 1
ATOM 1368 C CA . THR A 1 186 ? -0.893 -6.720 23.640 1.00 92.44 186 THR A CA 1
ATOM 1369 C C . THR A 1 186 ? 0.541 -6.778 23.114 1.00 92.44 186 THR A C 1
ATOM 1371 O O . THR A 1 186 ? 1.280 -7.673 23.517 1.00 92.44 186 THR A O 1
ATOM 1374 N N . ASN A 1 187 ? 0.958 -5.797 22.309 1.00 88.75 187 ASN A N 1
ATOM 1375 C CA . ASN A 1 187 ? 2.292 -5.694 21.723 1.00 88.75 187 ASN A CA 1
ATOM 1376 C C . ASN A 1 187 ? 2.879 -4.303 22.009 1.00 88.75 187 ASN A C 1
ATOM 1378 O O . ASN A 1 187 ? 2.846 -3.425 21.158 1.00 88.75 187 ASN A O 1
ATOM 1382 N N . ALA A 1 188 ? 3.403 -4.084 23.218 1.00 80.06 188 ALA A N 1
ATOM 1383 C CA . ALA A 1 188 ? 3.865 -2.756 23.646 1.00 80.06 188 ALA A CA 1
ATOM 1384 C C . ALA A 1 188 ? 5.076 -2.213 22.856 1.00 80.06 188 ALA A C 1
ATOM 1386 O O . ALA A 1 188 ? 5.316 -1.008 22.878 1.00 80.06 188 ALA A O 1
ATOM 1387 N N . ASP A 1 189 ? 5.816 -3.096 22.180 1.00 81.62 189 ASP A N 1
ATOM 1388 C CA . ASP A 1 189 ? 7.006 -2.760 21.389 1.00 81.62 189 ASP A CA 1
ATOM 1389 C C . ASP A 1 189 ? 6.704 -2.575 19.886 1.00 81.62 189 ASP A C 1
ATOM 1391 O O . ASP A 1 189 ? 7.638 -2.413 19.095 1.00 81.62 189 ASP A O 1
ATOM 1395 N N . ILE A 1 190 ? 5.421 -2.635 19.488 1.00 82.25 190 ILE A N 1
ATOM 1396 C CA . ILE A 1 190 ? 4.979 -2.394 18.106 1.00 82.25 190 ILE A CA 1
ATOM 1397 C C . ILE A 1 190 ? 4.952 -0.909 17.752 1.00 82.25 190 ILE A C 1
ATOM 1399 O O . ILE A 1 190 ? 4.681 -0.050 18.621 1.00 82.25 190 ILE A O 1
#

pLDDT: mean 82.29, std 17.1, range [46.72, 98.44]

Radius of gyration: 36.28 Å; chains: 1; bounding box: 107×64×58 Å

Foldseek 3Di:
DDDDDDDDDPDDDDDPPDPDDVVVVPPDDDPPDDPDPDPPPDDDDPPPDPDPDDDDDADADPPAPQLQQFADAECVRLVADQCNVPQDDLQVLLVVLLPDDLDDDPVVNVNNLSVLRYRHHHHPPRNSPNSNNVSSLVSCVVNVVLVSSLVRLVRNDCPDPVSLVSNCVSCVVVVNNVVSVVVCVVPVPD

Secondary structure (DSSP, 8-state):
-------------PPP--S-GGGSTTSS----------------PPPS-S--PPPP-----TTSPPGGG--SB-HHHH---TTTTTT--HHHHHHHHHHS-SSS-HHHHHHHHHHHHB--PPPTT--SS-HHHHHHHHHHHHTT-HHHHHHHHHHH---SHHHHHHHHHHHHHHT-HHHHHHHHHH-TT-